Protein AF-0000000077172688 (afdb_homodimer)

pLDDT: mean 79.26, std 18.6, range [21.39, 95.25]

Organism: Gloeobacter violaceus (strain ATCC 29082 / PCC 7421) (NCBI:txid251221)

Structure (mmCIF, N/CA/C/O backbone):
data_AF-0000000077172688-model_v1
#
loop_
_entity.id
_entity.type
_entity.pdbx_description
1 polymer 'Gll4380 protein'
#
loop_
_atom_site.group_PDB
_atom_site.id
_atom_site.type_symbol
_atom_site.label_atom_id
_atom_site.label_alt_id
_atom_site.label_comp_id
_atom_site.label_asym_id
_atom_site.label_entity_id
_atom_site.label_seq_id
_atom_site.pdbx_PDB_ins_code
_atom_site.Cartn_x
_atom_site.Cartn_y
_atom_site.Cartn_z
_atom_site.occupancy
_atom_site.B_iso_or_equiv
_atom_site.auth_seq_id
_atom_site.auth_comp_id
_atom_site.auth_asym_id
_atom_site.auth_atom_id
_atom_site.pdbx_PDB_model_num
ATOM 1 N N . MET A 1 1 ? -6.277 -15.047 8.594 1 21.39 1 MET A N 1
ATOM 2 C CA . MET A 1 1 ? -5.199 -14.414 9.344 1 21.39 1 MET A CA 1
ATOM 3 C C . MET A 1 1 ? -4.465 -13.383 8.492 1 21.39 1 MET A C 1
ATOM 5 O O . MET A 1 1 ? -3.959 -13.711 7.418 1 21.39 1 MET A O 1
ATOM 9 N N . LEU A 1 2 ? -4.855 -12.211 8.445 1 32.56 2 LEU A N 1
ATOM 10 C CA . LEU A 1 2 ? -4.211 -11.102 7.75 1 32.56 2 LEU A CA 1
ATOM 11 C C . LEU A 1 2 ? -2.721 -11.047 8.078 1 32.56 2 LEU A C 1
ATOM 13 O O . LEU A 1 2 ? -2.33 -11.172 9.234 1 32.56 2 LEU A O 1
ATOM 17 N N . VAL A 1 3 ? -1.923 -11.781 7.453 1 36.19 3 VAL A N 1
ATOM 18 C CA . VAL A 1 3 ? -0.492 -11.711 7.727 1 36.19 3 VAL A CA 1
ATOM 19 C C . VAL A 1 3 ? -0.111 -10.273 8.094 1 36.19 3 VAL A C 1
ATOM 21 O O . VAL A 1 3 ? -0.265 -9.359 7.285 1 36.19 3 VAL A O 1
ATOM 24 N N . PRO A 1 4 ? -0.126 -10.102 9.336 1 40.69 4 PRO A N 1
ATOM 25 C CA . PRO A 1 4 ? 0.241 -8.781 9.852 1 40.69 4 PRO A CA 1
ATOM 26 C C . PRO A 1 4 ? 1.517 -8.234 9.211 1 40.69 4 PRO A C 1
ATOM 28 O O . PRO A 1 4 ? 2.443 -8.992 8.93 1 40.69 4 PRO A O 1
ATOM 31 N N . PHE A 1 5 ? 1.334 -7.242 8.406 1 47.25 5 PHE A N 1
ATOM 32 C CA . PHE A 1 5 ? 2.531 -6.504 8.016 1 47.25 5 PHE A CA 1
ATOM 33 C C . PHE A 1 5 ? 3.541 -6.477 9.156 1 47.25 5 PHE A C 1
ATOM 35 O O . PHE A 1 5 ? 3.195 -6.141 10.289 1 47.25 5 PHE A O 1
ATOM 42 N N . ASP A 1 6 ? 4.449 -7.414 9.336 1 49.16 6 ASP A N 1
ATOM 43 C CA . ASP A 1 6 ? 5.547 -7.367 10.297 1 49.16 6 ASP A CA 1
ATOM 44 C C . ASP A 1 6 ? 6.66 -6.438 9.812 1 49.16 6 ASP A C 1
ATOM 46 O O . ASP A 1 6 ? 7.352 -6.746 8.844 1 49.16 6 ASP A O 1
ATOM 50 N N . PRO A 1 7 ? 6.605 -5.316 10.344 1 49.41 7 PRO A N 1
ATOM 51 C CA . PRO A 1 7 ? 7.684 -4.398 9.977 1 49.41 7 PRO A CA 1
ATOM 52 C C . PRO A 1 7 ? 9.055 -5.07 9.969 1 49.41 7 PRO A C 1
ATOM 54 O O . PRO A 1 7 ? 9.961 -4.617 9.273 1 49.41 7 PRO A O 1
ATOM 57 N N . SER A 1 8 ? 9.164 -6.008 10.914 1 48.59 8 SER A N 1
ATOM 58 C CA . SER A 1 8 ? 10.445 -6.695 10.992 1 48.59 8 SER A CA 1
ATOM 59 C C . SER A 1 8 ? 10.797 -7.363 9.664 1 48.59 8 SER A C 1
ATOM 61 O O . SER A 1 8 ? 11.969 -7.562 9.352 1 48.59 8 SER A O 1
ATOM 63 N N . GLN A 1 9 ? 9.812 -7.84 9.156 1 53.59 9 GLN A N 1
ATOM 64 C CA . GLN A 1 9 ? 10.086 -8.469 7.863 1 53.59 9 GLN A CA 1
ATOM 65 C C . GLN A 1 9 ? 10.664 -7.457 6.875 1 53.59 9 GLN A C 1
ATOM 67 O O . GLN A 1 9 ? 11.438 -7.82 5.988 1 53.59 9 GLN A O 1
ATOM 72 N N . PHE A 1 10 ? 10.078 -6.305 7.043 1 50.84 10 PHE A N 1
ATOM 73 C CA . PHE A 1 10 ? 10.672 -5.258 6.219 1 50.84 10 PHE A CA 1
ATOM 74 C C . PHE A 1 10 ? 12.156 -5.113 6.516 1 50.84 10 PHE A C 1
ATOM 76 O O . PHE A 1 10 ? 12.953 -4.836 5.613 1 50.84 10 PHE A O 1
ATOM 83 N N . GLU A 1 11 ? 12.414 -5.16 7.781 1 48.28 11 GLU A N 1
ATOM 84 C CA . GLU A 1 11 ? 13.828 -5.074 8.125 1 48.28 11 GLU A CA 1
ATOM 85 C C . GLU A 1 11 ? 14.609 -6.25 7.543 1 48.28 11 GLU A C 1
ATOM 87 O O . GLU A 1 11 ? 15.75 -6.082 7.094 1 48.28 11 GLU A O 1
ATOM 92 N N . SER A 1 12 ? 14.078 -7.34 7.797 1 44.53 12 SER A N 1
ATOM 93 C CA . SER A 1 12 ? 14.836 -8.516 7.375 1 44.53 12 SER A CA 1
ATOM 94 C C . SER A 1 12 ? 14.883 -8.625 5.855 1 44.53 12 SER A C 1
ATOM 96 O O . SER A 1 12 ? 15.922 -8.984 5.285 1 44.53 12 SER A O 1
ATOM 98 N N . GLU A 1 13 ? 13.758 -8.609 5.297 1 46.06 13 GLU A N 1
ATOM 99 C CA . GLU A 1 13 ? 13.672 -8.859 3.861 1 46.06 13 GLU A CA 1
ATOM 100 C C . GLU A 1 13 ? 14.438 -7.812 3.066 1 46.06 13 GLU A C 1
ATOM 102 O O . GLU A 1 13 ? 14.945 -8.102 1.979 1 46.06 13 GLU A O 1
A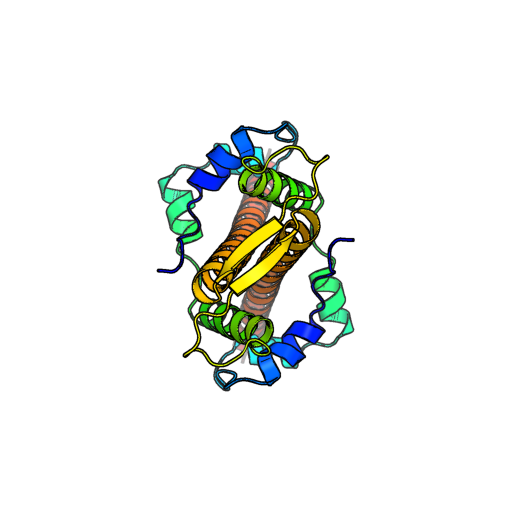TOM 107 N N . SER A 1 14 ? 14.273 -6.598 3.49 1 45.41 14 SER A N 1
ATOM 108 C CA . SER A 1 14 ? 15.156 -5.598 2.902 1 45.41 14 SER A CA 1
ATOM 109 C C . SER A 1 14 ? 16.625 -5.906 3.197 1 45.41 14 SER A C 1
ATOM 111 O O . SER A 1 14 ? 17.516 -5.266 2.646 1 45.41 14 SER A O 1
ATOM 113 N N . ALA A 1 15 ? 16.781 -6.648 4.195 1 38.69 15 ALA A N 1
ATOM 114 C CA . ALA A 1 15 ? 18.172 -6.805 4.641 1 38.69 15 ALA A CA 1
ATOM 115 C C . ALA A 1 15 ? 18.984 -7.602 3.625 1 38.69 15 ALA A C 1
ATOM 117 O O . ALA A 1 15 ? 20.219 -7.66 3.713 1 38.69 15 ALA A O 1
ATOM 118 N N . THR A 1 16 ? 18.297 -8.586 3.232 1 42.84 16 THR A N 1
ATOM 119 C CA . THR A 1 16 ? 19.234 -9.422 2.494 1 42.84 16 THR A CA 1
ATOM 120 C C . THR A 1 16 ? 19.781 -8.672 1.281 1 42.84 16 THR A C 1
ATOM 122 O O . THR A 1 16 ? 20.734 -9.133 0.64 1 42.84 16 THR A O 1
ATOM 125 N N . GLY A 1 17 ? 18.953 -8.023 0.417 1 43.91 17 GLY A N 1
ATOM 126 C CA . GLY A 1 17 ? 19.531 -7.469 -0.794 1 43.91 17 GLY A CA 1
ATOM 127 C C . GLY A 1 17 ? 20.172 -6.105 -0.58 1 43.91 17 GLY A C 1
ATOM 128 O O . GLY A 1 17 ? 20.078 -5.539 0.512 1 43.91 17 GLY A O 1
ATOM 129 N N . GLU A 1 18 ? 20.906 -5.469 -1.66 1 45.88 18 GLU A N 1
ATOM 130 C CA . GLU A 1 18 ? 21.547 -4.164 -1.769 1 45.88 18 GLU A CA 1
ATOM 131 C C . GLU A 1 18 ? 20.656 -3.057 -1.231 1 45.88 18 GLU A C 1
ATOM 133 O O . GLU A 1 18 ? 19.656 -2.689 -1.869 1 45.88 18 GLU A O 1
ATOM 138 N N . ARG A 1 19 ? 20.125 -3.113 -0.051 1 48.69 19 ARG A N 1
ATOM 139 C CA . ARG A 1 19 ? 19.422 -1.959 0.499 1 48.69 19 ARG A CA 1
ATOM 140 C C . ARG A 1 19 ? 19.969 -0.659 -0.079 1 48.69 19 ARG A C 1
ATOM 142 O O . ARG A 1 19 ? 21.188 -0.478 -0.168 1 48.69 19 ARG A O 1
ATOM 149 N N . PRO A 1 20 ? 19.172 -0.119 -0.979 1 53.66 20 PRO A N 1
ATOM 150 C CA . PRO A 1 20 ? 19.875 1.109 -1.359 1 53.66 20 PRO A CA 1
ATOM 151 C C . PRO A 1 20 ? 20.375 1.903 -0.154 1 53.66 20 PRO A C 1
ATOM 153 O O . PRO A 1 20 ? 19.562 2.484 0.581 1 53.66 20 PRO A O 1
ATOM 156 N N . GLN A 1 21 ? 21.453 1.433 0.505 1 58.34 21 GLN A N 1
ATOM 157 C CA . GLN A 1 21 ? 22.109 2.098 1.627 1 58.34 21 GLN A CA 1
ATOM 158 C C . GLN A 1 21 ? 21.844 3.6 1.606 1 58.34 21 GLN A C 1
ATOM 160 O O . GLN A 1 21 ? 21.781 4.238 2.658 1 58.34 21 GLN A O 1
ATOM 165 N N . ASP A 1 22 ? 21.344 4.055 0.526 1 80.12 22 ASP A N 1
ATOM 166 C CA . ASP A 1 22 ? 21.25 5.508 0.471 1 80.12 22 ASP A CA 1
ATOM 167 C C . ASP A 1 22 ? 19.797 5.969 0.491 1 80.12 22 ASP A C 1
ATOM 169 O O . ASP A 1 22 ? 19.5 7.133 0.204 1 80.12 22 ASP A O 1
ATOM 173 N N . ASN A 1 23 ? 18.859 5.082 0.982 1 86.31 23 ASN A N 1
ATOM 174 C CA . ASN A 1 23 ? 17.438 5.461 0.995 1 86.31 23 ASN A CA 1
ATOM 175 C C . ASN A 1 23 ? 17.047 6.125 2.312 1 86.31 23 ASN A C 1
ATOM 177 O O . ASN A 1 23 ? 17.125 5.5 3.373 1 86.31 23 ASN A O 1
ATOM 181 N N . LYS A 1 24 ? 16.688 7.348 2.289 1 91.25 24 LYS A N 1
ATOM 182 C CA . LYS A 1 24 ? 16.391 8.117 3.494 1 91.25 24 LYS A CA 1
ATOM 183 C C . LYS A 1 24 ? 15.258 7.484 4.289 1 91.25 24 LYS A C 1
ATOM 185 O O . LYS A 1 24 ? 15.258 7.527 5.523 1 91.25 24 LYS A O 1
ATOM 190 N N . LEU A 1 25 ? 14.305 6.832 3.58 1 92.25 25 LEU A N 1
ATOM 191 C CA . LEU A 1 25 ? 13.188 6.184 4.258 1 92.25 25 LEU A CA 1
ATOM 192 C C . LEU A 1 25 ? 13.664 4.98 5.066 1 92.25 25 LEU A C 1
ATOM 194 O O . LEU A 1 25 ? 13.188 4.746 6.176 1 92.25 25 LEU A O 1
ATOM 198 N N . VAL A 1 26 ? 14.555 4.27 4.508 1 89.06 26 VAL A N 1
ATOM 199 C CA . VAL A 1 26 ? 15.125 3.123 5.207 1 89.06 26 VAL A CA 1
ATOM 200 C C . VAL A 1 26 ? 15.844 3.594 6.465 1 89.06 26 VAL A C 1
ATOM 202 O O . VAL A 1 26 ? 15.703 2.988 7.531 1 89.06 26 VAL A O 1
ATOM 205 N N . HIS A 1 27 ? 16.688 4.676 6.281 1 88.56 27 HIS A N 1
ATOM 206 C CA . HIS A 1 27 ? 17.391 5.242 7.426 1 88.56 27 HIS A CA 1
ATOM 207 C C . HIS A 1 27 ? 16.422 5.68 8.516 1 88.56 27 HIS A C 1
ATOM 209 O O . HIS A 1 27 ? 16.641 5.41 9.695 1 88.56 27 HIS A O 1
ATOM 215 N N . TYR A 1 28 ? 15.43 6.359 8.133 1 91.06 28 TYR A N 1
ATOM 216 C CA . TYR A 1 28 ? 14.422 6.824 9.078 1 91.06 28 TYR A CA 1
ATOM 217 C C . TYR A 1 28 ? 13.805 5.652 9.836 1 91.06 28 TYR A C 1
ATOM 219 O O . TYR A 1 28 ? 13.633 5.711 11.055 1 91.06 28 TYR A O 1
ATOM 227 N N . LEU A 1 29 ? 13.453 4.547 9.156 1 90.5 29 LEU A N 1
ATOM 228 C CA . LEU A 1 29 ? 12.852 3.361 9.75 1 90.5 29 LEU A CA 1
ATOM 229 C C . LEU A 1 29 ? 13.781 2.742 10.789 1 90.5 29 LEU A C 1
ATOM 231 O O . LEU A 1 29 ? 13.328 2.301 11.852 1 90.5 29 LEU A O 1
ATOM 235 N N . ARG A 1 30 ? 15.008 2.775 10.5 1 87.06 30 ARG A N 1
ATOM 236 C CA . ARG A 1 30 ? 16 2.162 11.383 1 87.06 30 ARG A CA 1
ATOM 237 C C . ARG A 1 30 ? 16.141 2.957 12.672 1 87.06 30 ARG A C 1
ATOM 239 O O . ARG A 1 30 ? 16.547 2.408 13.703 1 87.06 30 ARG A O 1
ATOM 246 N N . MET A 1 31 ? 15.852 4.258 12.57 1 88.62 31 MET A N 1
ATOM 247 C CA . MET A 1 31 ? 16 5.133 13.727 1 88.62 31 MET A CA 1
ATOM 248 C C . MET A 1 31 ? 14.781 5.047 14.641 1 88.62 31 MET A C 1
ATOM 250 O O . MET A 1 31 ? 14.812 5.52 15.773 1 88.62 31 MET A O 1
ATOM 254 N N . GLN A 1 32 ? 13.812 4.406 14.172 1 88.31 32 GLN A N 1
ATOM 255 C CA . GLN A 1 32 ? 12.586 4.312 14.953 1 88.31 32 GLN A CA 1
ATOM 256 C C . GLN A 1 32 ? 12.602 3.084 15.859 1 88.31 32 GLN A C 1
ATOM 258 O O . GLN A 1 32 ? 13.172 2.051 15.5 1 88.31 32 GLN A O 1
ATOM 263 N N . SER A 1 33 ? 12 3.182 16.969 1 87.44 33 SER A N 1
ATOM 264 C CA . SER A 1 33 ? 11.891 2.047 17.875 1 87.44 33 SER A CA 1
ATOM 265 C C . SER A 1 33 ? 10.891 1.016 17.359 1 87.44 33 SER A C 1
ATOM 267 O O . SER A 1 33 ? 9.93 1.365 16.672 1 87.44 33 SER A O 1
ATOM 269 N N . PRO A 1 34 ? 11.094 -0.274 17.703 1 84.5 34 PRO A N 1
ATOM 270 C CA . PRO A 1 34 ? 10.148 -1.32 17.297 1 84.5 34 PRO A CA 1
ATOM 271 C C . PRO A 1 34 ? 8.727 -1.052 17.797 1 84.5 34 PRO A C 1
ATOM 273 O O . PRO A 1 34 ? 7.758 -1.403 17.125 1 84.5 34 PRO A O 1
ATOM 276 N N . GLU A 1 35 ? 8.641 -0.465 18.891 1 86.38 35 GLU A N 1
ATOM 277 C CA . GLU A 1 35 ? 7.336 -0.144 19.469 1 86.38 35 GLU A CA 1
ATOM 278 C C . GLU A 1 35 ? 6.586 0.858 18.594 1 86.38 35 GLU A C 1
ATOM 280 O O . GLU A 1 35 ? 5.398 0.687 18.312 1 86.38 35 GLU A O 1
ATOM 285 N N . LEU A 1 36 ? 7.25 1.899 18.188 1 86.69 36 LEU A N 1
ATOM 286 C CA . LEU A 1 36 ? 6.645 2.918 17.344 1 86.69 36 LEU A CA 1
ATOM 287 C C . LEU A 1 36 ? 6.258 2.334 15.984 1 86.69 36 LEU A C 1
ATOM 289 O O . LEU A 1 36 ? 5.184 2.637 15.453 1 86.69 36 LEU A O 1
ATOM 293 N N . LEU A 1 37 ? 7.113 1.519 15.438 1 86.31 37 LEU A N 1
ATOM 294 C CA . LEU A 1 37 ? 6.824 0.876 14.156 1 86.31 37 LEU A CA 1
ATOM 295 C C . LEU A 1 37 ? 5.586 -0.005 14.266 1 86.31 37 LEU A C 1
ATOM 297 O O . LEU A 1 37 ? 4.773 -0.053 13.336 1 86.31 37 LEU A O 1
ATOM 301 N N . SER A 1 38 ? 5.453 -0.704 15.391 1 85.31 38 SER A N 1
ATOM 302 C CA . SER A 1 38 ? 4.273 -1.525 15.641 1 85.31 38 SER A CA 1
ATOM 303 C C . SER A 1 38 ? 3.014 -0.672 15.719 1 85.31 38 SER A C 1
ATOM 305 O O . SER A 1 38 ? 1.963 -1.06 15.203 1 85.31 38 SER A O 1
ATOM 307 N N . GLN A 1 39 ? 3.16 0.448 16.375 1 87.06 39 GLN A N 1
ATOM 308 C CA . GLN A 1 39 ? 2.033 1.371 16.469 1 87.06 39 GLN A CA 1
ATOM 309 C C . GLN A 1 39 ? 1.613 1.872 15.094 1 87.06 39 GLN A C 1
ATOM 311 O O . GLN A 1 39 ? 0.42 1.957 14.797 1 87.06 39 GLN A O 1
ATOM 316 N N . ILE A 1 40 ? 2.604 2.164 14.344 1 88.75 40 ILE A N 1
ATOM 317 C CA . ILE A 1 40 ? 2.342 2.65 12.992 1 88.75 40 ILE A CA 1
ATOM 318 C C . ILE A 1 40 ? 1.662 1.556 12.172 1 88.75 40 ILE A C 1
ATOM 320 O O . ILE A 1 40 ? 0.68 1.814 11.477 1 88.75 40 ILE A O 1
ATOM 324 N N . ALA A 1 41 ? 2.133 0.334 12.312 1 85.19 41 ALA A N 1
ATOM 325 C CA . ALA A 1 41 ? 1.6 -0.804 11.57 1 85.19 41 ALA A CA 1
ATOM 326 C C . ALA A 1 41 ? 0.153 -1.088 11.961 1 85.19 41 ALA A C 1
ATOM 328 O O . ALA A 1 41 ? -0.628 -1.598 11.156 1 85.19 41 ALA A O 1
ATOM 329 N N . GLN A 1 42 ? -0.236 -0.698 13.141 1 86.31 42 GLN A N 1
ATOM 330 C CA . GLN A 1 42 ? -1.563 -0.994 13.672 1 86.31 42 GLN A CA 1
ATOM 331 C C . GLN A 1 42 ? -2.521 0.17 13.438 1 86.31 42 GLN A C 1
ATOM 333 O O . GLN A 1 42 ? -3.713 0.072 13.734 1 86.31 42 GLN A O 1
ATOM 338 N N . SER A 1 43 ? -2.02 1.173 12.844 1 87.19 43 SER A N 1
ATOM 339 C CA . SER A 1 43 ? -2.834 2.375 12.703 1 87.19 43 SER A CA 1
ATOM 340 C C . SER A 1 43 ? -3.699 2.312 11.445 1 87.19 43 SER A C 1
ATOM 342 O O . SER A 1 43 ? -4.188 3.338 10.969 1 87.19 43 SER A O 1
ATOM 344 N N . VAL A 1 44 ? -3.992 1.175 10.984 1 90.06 44 VAL A N 1
ATOM 345 C CA . VAL A 1 44 ? -4.848 1.044 9.812 1 90.06 44 VAL A CA 1
ATOM 346 C C . VAL A 1 44 ? -6.312 1.214 10.219 1 90.06 44 VAL A C 1
ATOM 348 O O . VAL A 1 44 ? -6.746 0.666 11.227 1 90.06 44 VAL A O 1
ATOM 351 N N . THR A 1 45 ? -7.035 2.01 9.484 1 91.31 45 THR A N 1
ATOM 352 C CA . THR A 1 45 ? -8.43 2.289 9.828 1 91.31 45 THR A CA 1
ATOM 353 C C . THR A 1 45 ? -9.352 1.216 9.25 1 91.31 45 THR A C 1
ATOM 355 O O . THR A 1 45 ? -8.992 0.53 8.289 1 91.31 45 THR A O 1
ATOM 358 N N . PRO A 1 46 ? -10.5 1.073 9.797 1 89.81 46 PRO A N 1
ATOM 359 C CA . PRO A 1 46 ? -11.469 0.113 9.266 1 89.81 46 PRO A CA 1
ATOM 360 C C . PRO A 1 46 ? -11.852 0.41 7.816 1 89.81 46 PRO A C 1
ATOM 362 O O . PRO A 1 46 ? -12.109 -0.514 7.039 1 89.81 46 PRO A O 1
ATOM 365 N N . GLU A 1 47 ? -11.93 1.653 7.5 1 90.31 47 GLU A N 1
ATOM 366 C CA . GLU A 1 47 ? -12.258 2.049 6.133 1 90.31 47 GLU A CA 1
ATOM 367 C C . GLU A 1 47 ? -11.25 1.482 5.141 1 90.31 47 GLU A C 1
ATOM 369 O O . GLU A 1 47 ? -11.633 0.947 4.098 1 90.31 47 GLU A O 1
ATOM 374 N N . VAL A 1 48 ? -10.07 1.525 5.516 1 92.75 48 VAL A N 1
ATOM 375 C CA . VAL A 1 48 ? -9.008 1.042 4.641 1 92.75 48 VAL A CA 1
ATOM 376 C C . VAL A 1 48 ? -9.047 -0.483 4.574 1 92.75 48 VAL A C 1
ATOM 378 O O . VAL A 1 48 ? -8.852 -1.069 3.506 1 92.75 48 VAL A O 1
ATOM 381 N N . HIS A 1 49 ? -9.266 -1.104 5.676 1 91.44 49 HIS A N 1
ATOM 382 C CA . HIS A 1 49 ? -9.406 -2.555 5.684 1 91.44 49 HIS A CA 1
ATOM 383 C C . HIS A 1 49 ? -10.492 -3.006 4.715 1 91.44 49 HIS A C 1
ATOM 385 O O . HIS A 1 49 ? -10.305 -3.975 3.975 1 91.44 49 HIS A O 1
ATOM 391 N N . GLN A 1 50 ? -11.547 -2.332 4.727 1 90.38 50 GLN A N 1
ATOM 392 C CA . GLN A 1 50 ? -12.656 -2.654 3.836 1 90.38 50 GLN A CA 1
ATOM 393 C C . GLN A 1 50 ? -12.273 -2.439 2.375 1 90.38 50 GLN A C 1
ATOM 395 O O . GLN A 1 50 ? -12.664 -3.217 1.504 1 90.38 50 GLN A O 1
ATOM 400 N N . MET A 1 51 ? -11.555 -1.413 2.176 1 92.69 51 MET A N 1
ATOM 401 C CA . MET A 1 51 ? -11.117 -1.116 0.815 1 92.69 51 MET A CA 1
ATOM 402 C C . MET A 1 51 ? -10.18 -2.201 0.299 1 92.69 51 MET A C 1
ATOM 404 O O . MET A 1 51 ? -10.273 -2.609 -0.859 1 92.69 51 MET A O 1
ATOM 408 N N . ILE A 1 52 ? -9.328 -2.682 1.149 1 92.81 52 ILE A N 1
ATOM 409 C CA . ILE A 1 52 ? -8.383 -3.734 0.785 1 92.81 52 ILE A CA 1
ATOM 410 C C . ILE A 1 52 ? -9.141 -5.027 0.494 1 92.81 52 ILE A C 1
ATOM 412 O O . ILE A 1 52 ? -8.922 -5.664 -0.54 1 92.81 52 ILE A O 1
ATOM 416 N N . ALA A 1 53 ? -10.047 -5.32 1.384 1 89.56 53 ALA A N 1
ATOM 417 C CA . ALA A 1 53 ? -10.852 -6.527 1.205 1 89.56 53 ALA A CA 1
ATOM 418 C C . ALA A 1 53 ? -11.633 -6.473 -0.102 1 89.56 53 ALA A C 1
ATOM 420 O O . ALA A 1 53 ? -11.695 -7.461 -0.835 1 89.56 53 ALA A O 1
ATOM 421 N N . GLY A 1 54 ? -12.242 -5.375 -0.323 1 86.88 54 GLY A N 1
ATOM 422 C CA . GLY A 1 54 ? -12.992 -5.203 -1.557 1 86.88 54 GLY A CA 1
ATOM 423 C C . GLY A 1 54 ? -12.125 -5.293 -2.799 1 86.88 54 GLY A C 1
ATOM 424 O O . GLY A 1 54 ? -12.539 -5.859 -3.812 1 86.88 54 GLY A O 1
ATOM 425 N N . ASN A 1 55 ? -11.031 -4.703 -2.805 1 89.44 55 ASN A N 1
ATOM 426 C CA . ASN A 1 55 ? -10.086 -4.785 -3.912 1 89.44 55 ASN A CA 1
ATOM 427 C C . ASN A 1 55 ? -9.695 -6.23 -4.215 1 89.44 55 ASN A C 1
ATOM 429 O O . ASN A 1 55 ? -9.711 -6.648 -5.375 1 89.44 55 ASN A O 1
ATOM 433 N N . ILE A 1 56 ? -9.352 -6.957 -3.146 1 91.44 56 ILE A N 1
ATOM 434 C CA . ILE A 1 56 ? -8.945 -8.352 -3.297 1 91.44 56 ILE A CA 1
ATOM 435 C C . ILE A 1 56 ? -10.094 -9.172 -3.877 1 91.44 56 ILE A C 1
ATOM 437 O O . ILE A 1 56 ? -9.883 -10.016 -4.75 1 91.44 56 ILE A O 1
ATOM 441 N N . GLN A 1 57 ? -11.234 -8.922 -3.367 1 88 57 GLN A N 1
ATOM 442 C CA . GLN A 1 57 ? -12.406 -9.602 -3.904 1 88 57 GLN A CA 1
ATOM 443 C C . GLN A 1 57 ? -12.547 -9.352 -5.402 1 88 57 GLN A C 1
ATOM 445 O O . GLN A 1 57 ? -12.891 -10.266 -6.16 1 88 57 GLN A O 1
ATOM 450 N N . GLY A 1 58 ? -12.336 -8.133 -5.781 1 84.44 58 GLY A N 1
ATOM 451 C CA . GLY A 1 58 ? -12.391 -7.809 -7.199 1 84.44 58 GLY A CA 1
ATOM 452 C C . GLY A 1 58 ? -11.32 -8.508 -8.016 1 84.44 58 GLY A C 1
ATOM 453 O O . GLY A 1 58 ? -11.586 -8.969 -9.125 1 84.44 58 GLY A O 1
ATOM 454 N N . LEU A 1 59 ? -10.133 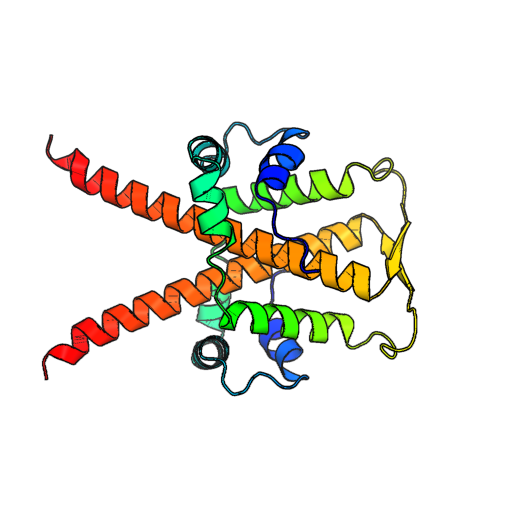-8.641 -7.504 1 86.56 59 LEU A N 1
ATOM 455 C CA . LEU A 1 59 ? -9.008 -9.266 -8.188 1 86.56 59 LEU A CA 1
ATOM 456 C C . LEU A 1 59 ? -9.195 -10.773 -8.289 1 86.56 59 LEU A C 1
ATOM 458 O O . LEU A 1 59 ? -8.805 -11.391 -9.289 1 86.56 59 LEU A O 1
ATOM 462 N N . MET A 1 60 ? -9.781 -11.32 -7.234 1 85.12 60 MET A N 1
ATOM 463 C CA . MET A 1 60 ? -9.93 -12.766 -7.164 1 85.12 60 MET A CA 1
ATOM 464 C C . MET A 1 60 ? -11.297 -13.195 -7.699 1 85.12 60 MET A C 1
ATOM 466 O O . MET A 1 60 ? -11.57 -14.391 -7.816 1 85.12 60 MET A O 1
ATOM 470 N N . GLY A 1 61 ? -12.125 -12.258 -7.918 1 77.12 61 GLY A N 1
ATOM 471 C CA . GLY A 1 61 ? -13.516 -12.516 -8.266 1 77.12 61 GLY A CA 1
ATOM 472 C C . GLY A 1 61 ? -13.68 -13.375 -9.5 1 77.12 61 GLY A C 1
ATOM 473 O O . GLY A 1 61 ? -14.703 -14.039 -9.68 1 77.12 61 GLY A O 1
ATOM 474 N N . SER A 1 62 ? -12.758 -13.281 -10.391 1 76.81 62 SER A N 1
ATOM 475 C CA . SER A 1 62 ? -12.883 -14.094 -11.602 1 76.81 62 SER A CA 1
ATOM 476 C C . SER A 1 62 ? -12.555 -15.555 -11.328 1 76.81 62 SER A C 1
ATOM 478 O O . SER A 1 62 ? -12.773 -16.422 -12.18 1 76.81 62 SER A O 1
ATOM 480 N N . LEU A 1 63 ? -11.984 -15.789 -10.172 1 78.31 63 LEU A N 1
ATOM 481 C CA . LEU A 1 63 ? -11.656 -17.156 -9.812 1 78.31 63 LEU A CA 1
ATOM 482 C C . LEU A 1 63 ? -12.906 -17.938 -9.414 1 78.31 63 LEU A C 1
ATOM 484 O O . LEU A 1 63 ? -13.836 -17.359 -8.836 1 78.31 63 LEU A O 1
ATOM 488 N N . PRO A 1 64 ? -12.961 -19.203 -9.961 1 72.75 64 PRO A N 1
ATOM 489 C CA . PRO A 1 64 ? -14.156 -19.984 -9.656 1 72.75 64 PRO A CA 1
ATOM 490 C C . PRO A 1 64 ? -14.523 -19.953 -8.172 1 72.75 64 PRO A C 1
ATOM 492 O O . PRO A 1 64 ? -13.727 -19.5 -7.352 1 72.75 64 PRO A O 1
ATOM 495 N N . SER A 1 65 ? -15.602 -20.609 -7.84 1 68.25 65 SER A N 1
ATOM 496 C CA . SER A 1 65 ? -16.281 -20.5 -6.551 1 68.25 65 SER A CA 1
ATOM 497 C C . SER A 1 65 ? -15.312 -20.781 -5.398 1 68.25 65 SER A C 1
ATOM 499 O O . SER A 1 65 ? -14.297 -21.453 -5.582 1 68.25 65 SER A O 1
ATOM 501 N N . ASN A 1 66 ? -15.555 -20.062 -4.328 1 66.25 66 ASN A N 1
ATOM 502 C CA . ASN A 1 66 ? -14.828 -20.203 -3.072 1 66.25 66 ASN A CA 1
ATOM 503 C C . ASN A 1 66 ? -14.859 -21.641 -2.561 1 66.25 66 ASN A C 1
ATOM 505 O O . ASN A 1 66 ? -14.133 -21.984 -1.63 1 66.25 66 ASN A O 1
ATOM 509 N N . GLN A 1 67 ? -15.672 -22.328 -3.178 1 69.81 67 GLN A N 1
ATOM 510 C CA . GLN A 1 67 ? -15.82 -23.688 -2.703 1 69.81 67 GLN A CA 1
ATOM 511 C C . GLN A 1 67 ? -14.758 -24.609 -3.314 1 69.81 67 GLN A C 1
ATOM 513 O O . GLN A 1 67 ? -14.508 -25.703 -2.811 1 69.81 67 GLN A O 1
ATOM 518 N N . PHE A 1 68 ? -14.227 -24.062 -4.254 1 72.25 68 PHE A N 1
ATOM 519 C CA . PHE A 1 68 ? -13.227 -24.875 -4.938 1 72.25 68 PHE A CA 1
ATOM 520 C C . PHE A 1 68 ? -11.82 -24.438 -4.551 1 72.25 68 PHE A C 1
ATOM 522 O O . PHE A 1 68 ? -11.578 -23.25 -4.336 1 72.25 68 PHE A O 1
ATOM 529 N N . ASN A 1 69 ? -11.062 -25.453 -4.211 1 79.12 69 ASN A N 1
ATOM 530 C CA . ASN A 1 69 ? -9.641 -25.172 -4.055 1 79.12 69 ASN A CA 1
ATOM 531 C C . ASN A 1 69 ? -8.984 -24.828 -5.391 1 79.12 69 ASN A C 1
ATOM 533 O O . ASN A 1 69 ? -8.391 -25.688 -6.043 1 79.12 69 ASN A O 1
ATOM 537 N N . VAL A 1 70 ? -9.203 -23.672 -5.781 1 83.19 70 VAL A N 1
ATOM 538 C CA . VAL A 1 70 ? -8.672 -23.188 -7.055 1 83.19 70 VAL A CA 1
ATOM 539 C C . VAL A 1 70 ? -7.18 -22.906 -6.918 1 83.19 70 VAL A C 1
ATOM 541 O O . VAL A 1 70 ? -6.758 -22.234 -5.973 1 83.19 70 VAL A O 1
ATOM 544 N N . GLN A 1 71 ? -6.496 -23.594 -7.77 1 87.62 71 GLN A N 1
ATOM 545 C CA . GLN A 1 71 ? -5.059 -23.344 -7.801 1 87.62 71 GLN A CA 1
ATOM 546 C C . GLN A 1 71 ? -4.699 -22.312 -8.867 1 87.62 71 GLN A C 1
ATOM 548 O O . GLN A 1 71 ? -5.152 -22.406 -10.008 1 87.62 71 GLN A O 1
ATOM 553 N N . VAL A 1 72 ? -3.965 -21.406 -8.438 1 86.94 72 VAL A N 1
ATOM 554 C CA . VAL A 1 72 ? -3.477 -20.375 -9.344 1 86.94 72 VAL A CA 1
ATOM 555 C C . VAL A 1 72 ? -1.999 -20.609 -9.648 1 86.94 72 VAL A C 1
ATOM 557 O O . VAL A 1 72 ? -1.192 -20.797 -8.734 1 86.94 72 VAL A O 1
ATOM 560 N N . SER A 1 73 ? -1.719 -20.672 -10.898 1 89.81 73 SER A N 1
ATOM 561 C CA . SER A 1 73 ? -0.336 -20.828 -11.336 1 89.81 73 SER A CA 1
ATOM 562 C C . SER A 1 73 ? 0.175 -19.562 -12.023 1 89.81 73 SER A C 1
ATOM 564 O O . SER A 1 73 ? -0.497 -19.016 -12.898 1 89.81 73 SER A O 1
ATOM 566 N N . THR A 1 74 ? 1.231 -19.094 -11.508 1 88.81 74 THR A N 1
ATOM 567 C CA . THR A 1 74 ? 1.868 -17.906 -12.055 1 88.81 74 THR A CA 1
ATOM 568 C C . THR A 1 74 ? 3.387 -18.047 -12.047 1 88.81 74 THR A C 1
ATOM 570 O O . THR A 1 74 ? 3.92 -19.031 -11.523 1 88.81 74 THR A O 1
ATOM 573 N N . ASN A 1 75 ? 4.035 -17.125 -12.734 1 89.75 75 ASN A N 1
ATOM 574 C CA . ASN A 1 75 ? 5.496 -17.156 -12.688 1 89.75 75 ASN A CA 1
ATOM 575 C C . ASN A 1 75 ? 6.043 -16.016 -11.836 1 89.75 75 ASN A C 1
ATOM 577 O O . ASN A 1 75 ? 5.285 -15.156 -11.367 1 89.75 75 ASN A O 1
ATOM 581 N N . ARG A 1 76 ? 7.297 -16.047 -11.664 1 88.75 76 ARG A N 1
ATOM 582 C CA . ARG A 1 76 ? 7.98 -15.109 -10.781 1 88.75 76 ARG A CA 1
ATOM 583 C C . ARG A 1 76 ? 7.727 -13.664 -11.203 1 88.75 76 ARG A C 1
ATOM 585 O O . ARG A 1 76 ? 7.398 -12.812 -10.375 1 88.75 76 ARG A O 1
ATOM 592 N N . ASP A 1 77 ? 7.801 -13.375 -12.477 1 89.19 77 ASP A N 1
ATOM 593 C CA . ASP A 1 77 ? 7.645 -12.016 -12.984 1 89.19 77 ASP A CA 1
ATOM 594 C C . ASP A 1 77 ? 6.215 -11.516 -12.781 1 89.19 77 ASP A C 1
ATOM 596 O O . ASP A 1 77 ? 6 -10.375 -12.383 1 89.19 77 ASP A O 1
ATOM 600 N N . ASN A 1 78 ? 5.289 -12.422 -13.078 1 90.94 78 ASN A N 1
ATOM 601 C CA . ASN A 1 78 ? 3.883 -12.07 -12.906 1 90.94 78 ASN A CA 1
ATOM 602 C C . ASN A 1 78 ? 3.533 -11.844 -11.445 1 90.94 78 ASN A C 1
ATOM 604 O O . ASN A 1 78 ? 2.818 -10.891 -11.109 1 90.94 78 ASN A O 1
ATOM 608 N N . LEU A 1 79 ? 4.094 -12.688 -10.633 1 91.62 79 LEU A N 1
ATOM 609 C CA . LEU A 1 79 ? 3.828 -12.555 -9.203 1 91.62 79 LEU A CA 1
ATOM 610 C C . LEU A 1 79 ? 4.461 -11.281 -8.648 1 91.62 79 LEU A C 1
ATOM 612 O O . LEU A 1 79 ? 3.844 -10.578 -7.848 1 91.62 79 LEU A O 1
ATOM 616 N N . SER A 1 80 ? 5.691 -10.961 -9.141 1 90.81 80 SER A N 1
ATOM 617 C CA . SER A 1 80 ? 6.371 -9.742 -8.719 1 90.81 80 SER A CA 1
ATOM 618 C C . SER A 1 80 ? 5.578 -8.5 -9.109 1 90.81 80 SER A C 1
ATOM 620 O O . SER A 1 80 ? 5.441 -7.566 -8.312 1 90.81 80 SER A O 1
ATOM 622 N N . ALA A 1 81 ? 5.051 -8.555 -10.266 1 92.38 81 ALA A N 1
ATOM 623 C CA . ALA A 1 81 ? 4.27 -7.43 -10.758 1 92.38 81 ALA A CA 1
ATOM 624 C C . ALA A 1 81 ? 2.98 -7.262 -9.961 1 92.38 81 ALA A C 1
ATOM 626 O O . ALA A 1 81 ? 2.57 -6.137 -9.664 1 92.38 81 ALA A O 1
ATOM 627 N N . LEU A 1 82 ? 2.361 -8.391 -9.648 1 92.81 82 LEU A N 1
ATOM 628 C CA . LEU A 1 82 ? 1.122 -8.359 -8.883 1 92.81 82 LEU A CA 1
ATOM 629 C C . LEU A 1 82 ? 1.363 -7.793 -7.484 1 92.81 82 LEU A C 1
ATOM 631 O O . LEU A 1 82 ? 0.587 -6.965 -7.004 1 92.81 82 LEU A O 1
ATOM 635 N N . LEU A 1 83 ? 2.488 -8.172 -6.922 1 93.56 83 LEU A N 1
ATOM 636 C CA . LEU A 1 83 ? 2.822 -7.699 -5.582 1 93.56 83 LEU A CA 1
ATOM 637 C C . LEU A 1 83 ? 3.172 -6.215 -5.602 1 93.56 83 LEU A C 1
ATOM 639 O O . LEU A 1 83 ? 2.775 -5.469 -4.703 1 93.56 83 LEU A O 1
ATOM 643 N N . ALA A 1 84 ? 3.859 -5.824 -6.578 1 92.56 84 ALA A N 1
ATOM 644 C CA . ALA A 1 84 ? 4.172 -4.402 -6.715 1 92.56 84 ALA A CA 1
ATOM 645 C C . ALA A 1 84 ? 2.9 -3.568 -6.828 1 92.56 84 ALA A C 1
ATOM 647 O O . ALA A 1 84 ? 2.756 -2.549 -6.148 1 92.56 84 ALA A O 1
ATOM 648 N N . SER A 1 85 ? 2.008 -4.07 -7.641 1 93.44 85 SER A N 1
ATOM 649 C CA . SER A 1 85 ? 0.743 -3.371 -7.84 1 93.44 85 SER A CA 1
ATOM 650 C C . SER A 1 85 ? -0.062 -3.299 -6.547 1 93.44 85 SER A C 1
ATOM 652 O O . SER A 1 85 ? -0.68 -2.275 -6.25 1 93.44 85 SER A O 1
ATOM 654 N N . ALA A 1 86 ? -0.052 -4.359 -5.867 1 93.75 86 ALA A N 1
ATOM 655 C CA . ALA A 1 86 ? -0.77 -4.395 -4.594 1 93.75 86 ALA A CA 1
ATOM 656 C C . ALA A 1 86 ? -0.167 -3.412 -3.596 1 93.75 86 ALA A C 1
ATOM 658 O O . ALA A 1 86 ? -0.892 -2.66 -2.941 1 93.75 86 ALA A O 1
ATOM 659 N N . MET A 1 87 ? 1.166 -3.357 -3.492 1 93.56 87 MET A N 1
ATOM 660 C CA . MET A 1 87 ? 1.816 -2.422 -2.578 1 93.56 87 MET A CA 1
ATOM 661 C C . MET A 1 87 ? 1.553 -0.979 -2.998 1 93.56 87 MET A C 1
ATOM 663 O O . MET A 1 87 ? 1.326 -0.113 -2.15 1 93.56 87 MET A O 1
ATOM 667 N N . MET A 1 88 ? 1.479 -0.682 -4.254 1 93.94 88 MET A N 1
ATOM 668 C CA . MET A 1 88 ? 1.176 0.662 -4.738 1 93.94 88 MET A CA 1
ATOM 669 C C . MET A 1 88 ? -0.26 1.051 -4.406 1 93.94 88 MET A C 1
ATOM 671 O O . MET A 1 88 ? -0.544 2.219 -4.133 1 93.94 88 MET A O 1
ATOM 675 N N . THR A 1 89 ? -1.12 0.075 -4.422 1 93.31 89 THR A N 1
ATOM 676 C CA . THR A 1 89 ? -2.514 0.334 -4.078 1 93.31 89 THR A CA 1
ATOM 677 C C . THR A 1 89 ? -2.639 0.747 -2.613 1 93.31 89 THR A C 1
ATOM 679 O O . THR A 1 89 ? -3.348 1.703 -2.291 1 93.31 89 THR A O 1
ATOM 682 N N . GLY A 1 90 ? -1.934 -0.035 -1.775 1 94.12 90 GLY A N 1
ATOM 683 C CA . GLY A 1 90 ? -1.937 0.376 -0.38 1 94.12 90 GLY A CA 1
ATOM 684 C C . GLY A 1 90 ? -1.38 1.771 -0.167 1 94.12 90 GLY A C 1
ATOM 685 O O . GLY A 1 90 ? -1.947 2.562 0.587 1 94.12 90 GLY A O 1
ATOM 686 N N . TYR A 1 91 ? -0.289 2.043 -0.841 1 95.25 91 TYR A N 1
ATOM 687 C CA . TYR A 1 91 ? 0.334 3.359 -0.776 1 95.25 91 TYR A CA 1
ATOM 688 C C . TYR A 1 91 ? -0.644 4.449 -1.201 1 95.25 91 TYR A C 1
ATOM 690 O O . TYR A 1 91 ? -0.761 5.48 -0.536 1 95.25 91 TYR A O 1
ATOM 698 N N . PHE A 1 92 ? -1.343 4.203 -2.215 1 93.31 92 PHE A N 1
ATOM 699 C CA . PHE A 1 92 ? -2.342 5.121 -2.752 1 93.31 92 PHE A CA 1
ATOM 700 C C . PHE A 1 92 ? -3.471 5.34 -1.751 1 93.31 92 PHE A C 1
ATOM 702 O O . PHE A 1 92 ? -3.924 6.469 -1.555 1 93.31 92 PHE A O 1
ATOM 709 N N . LEU A 1 93 ? -3.934 4.277 -1.122 1 94.19 93 LEU A N 1
ATOM 710 C CA . LEU A 1 93 ? -5.035 4.375 -0.17 1 94.19 93 LEU A CA 1
ATOM 711 C C . LEU A 1 93 ? -4.656 5.266 1.009 1 94.19 93 LEU A C 1
ATOM 713 O O . LEU A 1 93 ? -5.449 6.105 1.437 1 94.19 93 LEU A O 1
ATOM 717 N N . ARG A 1 94 ? -3.408 5.094 1.472 1 95.19 94 ARG A N 1
ATOM 718 C CA . ARG A 1 94 ? -2.971 5.938 2.578 1 95.19 94 ARG A CA 1
ATOM 719 C C . ARG A 1 94 ? -2.848 7.395 2.143 1 95.19 94 ARG A C 1
ATOM 721 O O . ARG A 1 94 ? -3.166 8.305 2.908 1 95.19 94 ARG A O 1
ATOM 728 N N . ASN A 1 95 ? -2.371 7.57 0.91 1 94.88 95 ASN A N 1
ATOM 729 C CA . ASN A 1 95 ? -2.262 8.922 0.365 1 94.88 95 ASN A CA 1
ATOM 730 C C . ASN A 1 95 ? -3.623 9.602 0.271 1 94.88 95 ASN A C 1
ATOM 732 O O . ASN A 1 95 ? -3.764 10.773 0.629 1 94.88 95 ASN A O 1
ATOM 736 N N . VAL A 1 96 ? -4.574 8.891 -0.168 1 93.56 96 VAL A N 1
ATOM 737 C CA . VAL A 1 96 ? -5.93 9.422 -0.292 1 93.56 96 VAL A CA 1
ATOM 738 C C . VAL A 1 96 ? -6.504 9.695 1.096 1 93.56 96 VAL A C 1
ATOM 740 O O . VAL A 1 96 ? -7.129 10.734 1.319 1 93.56 96 VAL A O 1
ATOM 743 N N . GLU A 1 97 ? -6.328 8.789 1.965 1 94.88 97 GLU A N 1
ATOM 744 C CA . GLU A 1 97 ? -6.797 8.961 3.336 1 94.88 97 GLU A CA 1
ATOM 745 C C . GLU A 1 97 ? -6.215 10.219 3.969 1 94.88 97 GLU A C 1
ATOM 747 O O . GLU A 1 97 ? -6.926 10.969 4.645 1 94.88 97 GLU A O 1
ATOM 752 N N . GLN A 1 98 ? -4.93 10.391 3.775 1 94.25 98 GLN A N 1
ATOM 753 C CA . GLN A 1 98 ? -4.258 11.578 4.305 1 94.25 98 GLN A CA 1
ATOM 754 C C . GLN A 1 98 ? -4.859 12.852 3.73 1 94.25 98 GLN A C 1
ATOM 756 O O . GLN A 1 98 ? -5.086 13.828 4.457 1 94.25 98 GLN A O 1
ATOM 761 N N . ARG A 1 99 ? -5.09 12.883 2.451 1 93.44 99 ARG A N 1
ATOM 762 C CA . ARG A 1 99 ? -5.676 14.055 1.8 1 93.44 99 ARG A CA 1
ATOM 763 C C . ARG A 1 99 ? -7.082 14.32 2.324 1 93.44 99 ARG A C 1
ATOM 765 O O . ARG A 1 99 ? -7.453 15.477 2.559 1 93.44 99 ARG A O 1
ATOM 772 N N . MET A 1 100 ? -7.785 13.234 2.465 1 93.88 100 MET A N 1
ATOM 773 C CA . MET A 1 100 ? -9.141 13.367 3.002 1 93.88 100 MET A CA 1
ATOM 774 C C . MET A 1 100 ? -9.109 13.992 4.391 1 93.88 100 MET A C 1
ATOM 776 O O . MET A 1 100 ? -9.914 14.875 4.699 1 93.88 100 MET A O 1
ATOM 780 N N . GLU A 1 101 ? -8.172 13.492 5.195 1 93.62 101 GLU A N 1
ATOM 781 C CA . GLU A 1 101 ? -8.047 14.008 6.555 1 93.62 101 GLU A CA 1
ATOM 782 C C . GLU A 1 101 ? -7.66 15.484 6.547 1 93.62 101 GLU A C 1
ATOM 784 O O . GLU A 1 101 ? -8.195 16.266 7.328 1 93.62 101 GLU A O 1
ATOM 789 N N . LEU A 1 102 ? -6.734 15.875 5.75 1 92.81 102 LEU A N 1
ATOM 790 C CA . LEU A 1 102 ? -6.277 17.25 5.676 1 92.81 102 LEU A CA 1
ATOM 791 C C . LEU A 1 102 ? -7.395 18.172 5.199 1 92.81 102 LEU A C 1
ATOM 793 O O . LEU A 1 102 ? -7.59 19.266 5.754 1 92.81 102 LEU A O 1
ATOM 797 N N . GLU A 1 103 ? -8.102 17.766 4.219 1 91.81 103 GLU A N 1
ATOM 798 C CA . GLU A 1 103 ? -9.227 18.547 3.736 1 91.81 103 GLU A CA 1
ATOM 799 C C . GLU A 1 103 ? -10.297 18.703 4.816 1 91.81 103 GLU A C 1
ATOM 801 O O . GLU A 1 103 ? -10.898 19.766 4.961 1 91.81 103 GLU A O 1
ATOM 806 N N . GLY A 1 104 ? -10.477 17.625 5.488 1 90.31 104 GLY A N 1
ATOM 807 C CA . GLY A 1 104 ? -11.422 17.703 6.594 1 90.31 104 GLY A CA 1
ATOM 808 C C . GLY A 1 104 ? -11.023 18.703 7.656 1 90.31 104 GLY A C 1
ATOM 809 O O . GLY A 1 104 ? -11.852 19.484 8.125 1 90.31 104 GLY A O 1
ATOM 810 N N . ARG A 1 105 ? -9.773 18.672 7.945 1 90.94 105 ARG A N 1
ATOM 811 C CA . ARG A 1 105 ? -9.266 19.609 8.945 1 90.94 105 ARG A CA 1
ATOM 812 C C . ARG A 1 105 ? -9.344 21.031 8.438 1 90.94 105 ARG A C 1
ATOM 814 O O . ARG A 1 105 ? -9.68 21.953 9.203 1 90.94 105 ARG A O 1
ATOM 821 N N . LEU A 1 106 ? -9 21.234 7.309 1 91.94 106 LEU A N 1
ATOM 822 C CA . LEU A 1 106 ? -9.023 22.578 6.727 1 91.94 106 LEU A CA 1
ATOM 823 C C . LEU A 1 106 ? -10.453 23.109 6.629 1 91.94 106 LEU A C 1
ATOM 825 O O . LEU A 1 106 ? -10.703 24.281 6.914 1 91.94 106 LEU A O 1
ATOM 829 N N . ASN A 1 107 ? -11.367 22.25 6.238 1 91.38 107 ASN A N 1
ATOM 830 C CA . ASN A 1 107 ? -12.766 22.656 6.172 1 91.38 107 ASN A CA 1
ATOM 831 C C . ASN A 1 107 ? -13.328 22.969 7.555 1 91.38 107 ASN A C 1
ATOM 833 O O . ASN A 1 107 ? -14.125 23.891 7.711 1 91.38 107 ASN A O 1
ATOM 837 N N . ALA A 1 108 ? -12.953 22.25 8.523 1 88 108 ALA A N 1
ATOM 838 C CA . ALA A 1 108 ? -13.391 22.5 9.898 1 88 108 ALA A CA 1
ATOM 839 C C . ALA A 1 108 ? -12.812 23.797 10.43 1 88 108 ALA A C 1
ATOM 841 O O . ALA A 1 108 ? -13.477 24.516 11.195 1 88 108 ALA A O 1
ATOM 842 N N . ALA A 1 109 ? -11.641 24.047 10.07 1 88.88 109 ALA A N 1
ATOM 843 C CA . ALA A 1 109 ? -10.977 25.281 10.5 1 88.88 109 ALA A CA 1
ATOM 844 C C . ALA A 1 109 ? -11.578 26.5 9.812 1 88.88 109 ALA A C 1
ATOM 846 O O . ALA A 1 109 ? -11.727 27.562 10.422 1 88.88 109 ALA A O 1
ATOM 847 N N . LEU A 1 1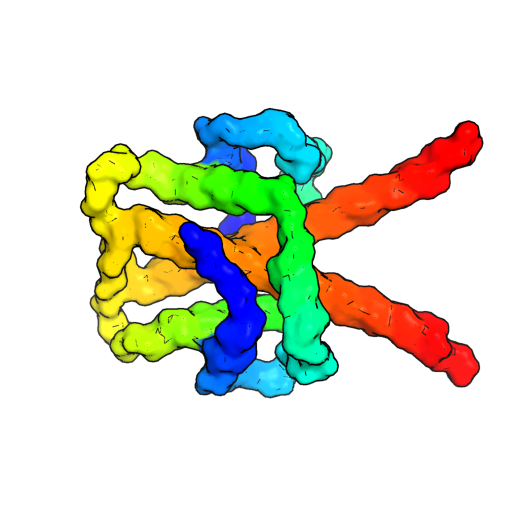10 ? -11.977 26.328 8.664 1 87.31 110 LEU A N 1
ATOM 848 C CA . LEU A 1 110 ? -12.539 27.438 7.895 1 87.31 110 LEU A CA 1
ATOM 849 C C . LEU A 1 110 ? -14.023 27.609 8.195 1 87.31 110 LEU A C 1
ATOM 851 O O . LEU A 1 110 ? -14.555 28.719 8.102 1 87.31 110 LEU A O 1
ATOM 855 N N . GLY A 1 111 ? -14.773 26.578 8.336 1 71.81 111 GLY A N 1
ATOM 856 C CA . GLY A 1 111 ? -16.188 26.672 8.641 1 71.81 111 GLY A CA 1
ATOM 857 C C . GLY A 1 111 ? -16.469 27 10.102 1 71.81 111 GLY A C 1
ATOM 858 O O . GLY A 1 111 ? -17.625 27.172 10.492 1 71.81 111 GLY A O 1
ATOM 859 N N . GLY A 1 112 ? -15.695 26.797 11.094 1 58.62 112 GLY A N 1
ATOM 860 C CA . GLY A 1 112 ? -15.945 27.266 12.445 1 58.62 112 GLY A CA 1
ATOM 861 C C . GLY A 1 112 ? -16.203 28.75 12.516 1 58.62 112 GLY A C 1
ATOM 862 O O . GLY A 1 112 ? -16.453 29.297 13.602 1 58.62 112 GLY A O 1
ATOM 863 N N . GLU A 1 113 ? -15.922 29.609 11.625 1 47.19 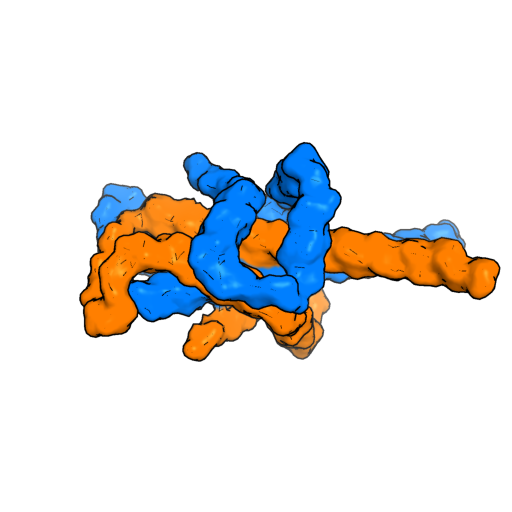113 GLU A N 1
ATOM 864 C CA . GLU A 1 113 ? -16.266 31.016 11.836 1 47.19 113 GLU A CA 1
ATOM 865 C C . GLU A 1 113 ? -17.781 31.234 11.719 1 47.19 113 GLU A C 1
ATOM 867 O O . GLU A 1 113 ? -18.281 32.312 11.984 1 47.19 113 GLU A O 1
ATOM 872 N N . ASP A 1 114 ? -18.641 30.422 11.32 1 39.59 114 ASP A N 1
ATOM 873 C CA . ASP A 1 114 ? -19.969 30.938 11.648 1 39.59 114 ASP A CA 1
ATOM 874 C C . ASP A 1 114 ? -20.328 30.641 13.102 1 39.59 114 ASP A C 1
ATOM 876 O O . ASP A 1 114 ? -19.984 29.578 13.625 1 39.59 114 ASP A O 1
ATOM 880 N N . MET B 1 1 ? 7.156 -3.656 -16.297 1 21.88 1 MET B N 1
ATOM 881 C CA . MET B 1 1 ? 6.082 -2.67 -16.375 1 21.88 1 MET B CA 1
ATOM 882 C C . MET B 1 1 ? 5.277 -2.641 -15.078 1 21.88 1 MET B C 1
ATOM 884 O O . MET B 1 1 ? 4.754 -3.668 -14.648 1 21.88 1 MET B O 1
ATOM 888 N N . LEU B 1 2 ? 5.594 -1.891 -14.148 1 33.28 2 LEU B N 1
ATOM 889 C CA . LEU B 1 2 ? 4.875 -1.715 -12.891 1 33.28 2 LEU B CA 1
ATOM 890 C C . LEU B 1 2 ? 3.393 -1.461 -13.141 1 33.28 2 LEU B C 1
ATOM 892 O O . LEU B 1 2 ? 3.035 -0.676 -14.023 1 33.28 2 LEU B O 1
ATOM 896 N N . VAL B 1 3 ? 2.615 -2.426 -13.305 1 36.62 3 VAL B N 1
ATOM 897 C CA . VAL B 1 3 ? 1.188 -2.197 -13.5 1 36.62 3 VAL B CA 1
ATOM 898 C C . VAL B 1 3 ? 0.747 -0.969 -12.703 1 36.62 3 VAL B C 1
ATOM 900 O O . VAL B 1 3 ? 0.855 -0.943 -11.477 1 36.62 3 VAL B O 1
ATOM 903 N N . PRO B 1 4 ? 0.72 0.062 -13.43 1 41.44 4 PRO B N 1
ATOM 904 C CA . PRO B 1 4 ? 0.297 1.316 -12.805 1 41.44 4 PRO B CA 1
ATOM 905 C C . PRO B 1 4 ? -0.99 1.167 -11.992 1 41.44 4 PRO B C 1
ATOM 907 O O . PRO B 1 4 ? -1.884 0.411 -12.383 1 41.44 4 PRO B O 1
ATOM 910 N N . PHE B 1 5 ? -0.827 1.234 -10.695 1 47.19 5 PHE B N 1
ATOM 911 C CA . PHE B 1 5 ? -2.049 1.391 -9.914 1 47.19 5 PHE B CA 1
ATOM 912 C C . PHE B 1 5 ? -3.068 2.236 -10.672 1 47.19 5 PHE B C 1
ATOM 914 O O . PHE B 1 5 ? -2.746 3.32 -11.156 1 47.19 5 PHE B O 1
ATOM 921 N N . ASP B 1 6 ? -3.936 1.716 -11.5 1 49.59 6 ASP B N 1
ATOM 922 C CA . ASP B 1 6 ? -5.043 2.43 -12.125 1 49.59 6 ASP B CA 1
ATOM 923 C C . ASP B 1 6 ? -6.184 2.654 -11.133 1 49.59 6 ASP B C 1
ATOM 925 O O . ASP B 1 6 ? -6.863 1.705 -10.742 1 49.59 6 ASP B O 1
ATOM 929 N N . PRO B 1 7 ? -6.176 3.797 -10.641 1 49.91 7 PRO B N 1
ATOM 930 C CA . PRO B 1 7 ? -7.277 4.098 -9.727 1 49.91 7 PRO B CA 1
ATOM 931 C C . PRO B 1 7 ? -8.633 3.613 -10.242 1 49.91 7 PRO B C 1
ATOM 933 O O . PRO B 1 7 ? -9.547 3.359 -9.453 1 49.91 7 PRO B O 1
ATOM 936 N N . SER B 1 8 ? -8.719 3.699 -11.578 1 49.16 8 SER B N 1
ATOM 937 C CA . SER B 1 8 ? -9.992 3.277 -12.156 1 49.16 8 SER B CA 1
ATOM 938 C C . SER B 1 8 ? -10.305 1.831 -11.789 1 49.16 8 SER B C 1
ATOM 940 O O . SER B 1 8 ? -11.477 1.44 -11.742 1 49.16 8 SER B O 1
ATOM 942 N N . GLN B 1 9 ? -9.312 1.155 -11.836 1 53.91 9 GLN B N 1
ATOM 943 C CA . GLN B 1 9 ? -9.555 -0.236 -11.469 1 53.91 9 GLN B CA 1
ATOM 944 C C . GLN B 1 9 ? -10.117 -0.341 -10.055 1 53.91 9 GLN B C 1
ATOM 946 O O . GLN B 1 9 ? -10.859 -1.271 -9.742 1 53.91 9 GLN B O 1
ATOM 951 N N . PHE B 1 10 ? -9.547 0.565 -9.305 1 51.12 10 PHE B N 1
ATOM 952 C CA . PHE B 1 10 ? -10.125 0.613 -7.965 1 51.12 10 PHE B CA 1
ATOM 953 C C . PHE B 1 10 ? -11.625 0.873 -8.031 1 51.12 10 PHE B C 1
ATOM 955 O O . PHE B 1 10 ? -12.383 0.348 -7.215 1 51.12 10 PHE B O 1
ATOM 962 N N . GLU B 1 11 ? -11.93 1.792 -8.875 1 48.56 11 GLU B N 1
ATOM 963 C CA . GLU B 1 11 ? -13.359 2.061 -9.023 1 48.56 11 GLU B CA 1
ATOM 964 C C . GLU B 1 11 ? -14.102 0.824 -9.516 1 48.56 11 GLU B C 1
ATOM 966 O O . GLU B 1 11 ? -15.227 0.558 -9.078 1 48.56 11 GLU B O 1
ATOM 971 N N . SER B 1 12 ? -13.547 0.313 -10.508 1 45 12 SER B N 1
ATOM 972 C CA . SER B 1 12 ? -14.281 -0.797 -11.102 1 45 12 SER B CA 1
ATOM 973 C C . SER B 1 12 ? -14.297 -2.01 -10.18 1 45 12 SER B C 1
ATOM 975 O O . SER B 1 12 ? -15.32 -2.695 -10.062 1 45 12 SER B O 1
ATOM 977 N N . GLU B 1 13 ? -13.164 -2.387 -9.805 1 46.41 13 GLU B N 1
ATOM 978 C CA . GLU B 1 13 ? -13.047 -3.629 -9.047 1 46.41 13 GLU B CA 1
ATOM 979 C C . GLU B 1 13 ? -13.812 -3.549 -7.727 1 46.41 13 GLU B C 1
ATOM 981 O O . GLU B 1 13 ? -14.289 -4.566 -7.215 1 46.41 13 GLU B O 1
ATOM 986 N N . SER B 1 14 ? -13.68 -2.414 -7.105 1 45.91 14 SER B N 1
ATOM 987 C CA . SER B 1 14 ? -14.555 -2.211 -5.957 1 45.91 14 SER B CA 1
ATOM 988 C C . SER B 1 14 ? -16.031 -2.23 -6.367 1 45.91 14 SER B C 1
ATOM 990 O O . SER B 1 14 ? -16.906 -2.242 -5.516 1 45.91 14 SER B O 1
ATOM 992 N N . ALA B 1 15 ? -16.203 -1.99 -7.59 1 39.12 15 ALA B N 1
ATOM 993 C CA . ALA B 1 15 ? -17.594 -1.79 -7.996 1 39.12 15 ALA B CA 1
ATOM 994 C C . ALA B 1 15 ? -18.391 -3.092 -7.91 1 39.12 15 ALA B C 1
ATOM 996 O O . ALA B 1 15 ? -19.609 -3.088 -8.008 1 39.12 15 ALA B O 1
ATOM 997 N N . THR B 1 16 ? -17.672 -4.023 -8.375 1 43.16 16 THR B N 1
ATOM 998 C CA . THR B 1 16 ? -18.594 -5.145 -8.508 1 43.16 16 THR B CA 1
ATOM 999 C C . THR B 1 16 ? -19.141 -5.555 -7.148 1 43.16 16 THR B C 1
ATOM 1001 O O . THR B 1 16 ? -20.156 -6.27 -7.074 1 43.16 16 THR B O 1
ATOM 1004 N N . GLY B 1 17 ? -18.328 -5.723 -6.066 1 43.84 17 GLY B N 1
ATOM 1005 C CA . GLY B 1 17 ? -18.906 -6.258 -4.844 1 43.84 17 GLY B CA 1
ATOM 1006 C C . GLY B 1 17 ? -19.578 -5.195 -3.992 1 43.84 17 GLY B C 1
ATOM 1007 O O . GLY B 1 17 ? -19.547 -4.012 -4.324 1 43.84 17 GLY B O 1
ATOM 1008 N N . GLU B 1 18 ? -20.312 -5.582 -2.787 1 46 18 GLU B N 1
ATOM 1009 C CA . GLU B 1 18 ? -21 -4.801 -1.755 1 46 18 GLU B CA 1
ATOM 1010 C C . GLU B 1 18 ? -20.141 -3.627 -1.3 1 46 18 GLU B C 1
ATOM 1012 O O . GLU B 1 18 ? -19.156 -3.812 -0.575 1 46 18 GLU B O 1
ATOM 1017 N N . ARG B 1 19 ? -19.609 -2.793 -2.127 1 48.91 19 ARG B N 1
ATOM 1018 C CA . ARG B 1 19 ? -18.938 -1.591 -1.636 1 48.91 19 ARG B CA 1
ATOM 1019 C C . ARG B 1 19 ? -19.547 -1.136 -0.31 1 48.91 19 ARG B C 1
ATOM 1021 O O . ARG B 1 19 ? -20.766 -1.107 -0.153 1 48.91 19 ARG B O 1
ATOM 1028 N N . PRO B 1 20 ? -18.766 -1.403 0.709 1 53.75 20 PRO B N 1
ATOM 1029 C CA . PRO B 1 20 ? -19.516 -0.871 1.851 1 53.75 20 PRO B CA 1
ATOM 1030 C C . PRO B 1 20 ? -20.047 0.539 1.603 1 53.75 20 PRO B C 1
ATOM 1032 O O . PRO B 1 20 ? -19.266 1.489 1.507 1 53.75 20 PRO B O 1
ATOM 1035 N N . GLN B 1 21 ? -21.125 0.672 0.802 1 58.5 21 GLN B N 1
ATOM 1036 C CA . GLN B 1 21 ? -21.812 1.93 0.525 1 58.5 21 GLN B CA 1
ATOM 1037 C C . GLN B 1 21 ? -21.578 2.941 1.643 1 58.5 21 GLN B C 1
ATOM 1039 O O . GLN B 1 21 ? -21.547 4.148 1.397 1 58.5 21 GLN B O 1
ATOM 1044 N N . ASP B 1 22 ? -21.062 2.449 2.715 1 80.25 22 ASP B N 1
ATOM 1045 C CA . ASP B 1 22 ? -21 3.398 3.822 1 80.25 22 ASP B CA 1
ATOM 1046 C C . ASP B 1 22 ? -19.562 3.76 4.164 1 80.25 22 ASP B C 1
ATOM 1048 O O . ASP B 1 22 ? -19.297 4.34 5.219 1 80.25 22 ASP B O 1
ATOM 1052 N N . ASN B 1 23 ? -18.609 3.541 3.178 1 86.38 23 ASN B N 1
ATOM 1053 C CA . ASN B 1 23 ? -17.203 3.84 3.465 1 86.38 23 ASN B CA 1
ATOM 1054 C C . ASN B 1 23 ? -16.844 5.27 3.068 1 86.38 23 ASN B C 1
ATOM 1056 O O . ASN B 1 23 ? -16.922 5.629 1.893 1 86.38 23 ASN B O 1
ATOM 1060 N N . LYS B 1 24 ? -16.5 6.086 3.998 1 91.19 24 LYS B N 1
ATOM 1061 C CA . LYS B 1 24 ? -16.25 7.5 3.754 1 91.19 24 LYS B CA 1
ATOM 1062 C C . LYS B 1 24 ? -15.102 7.688 2.76 1 91.19 24 LYS B C 1
ATOM 1064 O O . LYS B 1 24 ? -15.117 8.625 1.959 1 91.19 24 LYS B O 1
ATOM 1069 N N . LEU B 1 25 ? -14.133 6.746 2.775 1 92.25 25 LEU B N 1
ATOM 1070 C CA 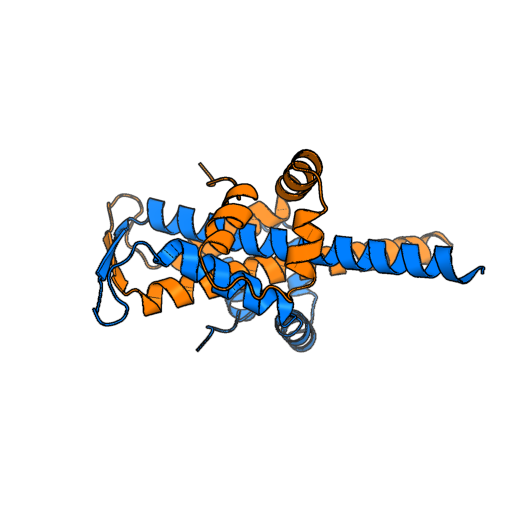. LEU B 1 25 ? -13.008 6.836 1.853 1 92.25 25 LEU B CA 1
ATOM 1071 C C . LEU B 1 25 ? -13.461 6.613 0.415 1 92.25 25 LEU B C 1
ATOM 1073 O O . LEU B 1 25 ? -12.984 7.281 -0.504 1 92.25 25 LEU B O 1
ATOM 1077 N N . VAL B 1 26 ? -14.32 5.703 0.25 1 89.12 26 VAL B N 1
ATOM 1078 C CA . VAL B 1 26 ? -14.875 5.434 -1.075 1 89.12 26 VAL B CA 1
ATOM 1079 C C . VAL B 1 26 ? -15.617 6.664 -1.587 1 89.12 26 VAL B C 1
ATOM 1081 O O . VAL B 1 26 ? -15.469 7.047 -2.75 1 89.12 26 VAL B O 1
ATOM 1084 N N . HIS B 1 27 ? -16.484 7.23 -0.675 1 88.5 27 HIS B N 1
ATOM 1085 C CA . HIS B 1 27 ? -17.219 8.438 -1.036 1 88.5 27 HIS B CA 1
ATOM 1086 C C . HIS B 1 27 ? -16.266 9.562 -1.436 1 88.5 27 HIS B C 1
ATOM 1088 O O . HIS B 1 27 ? -16.484 10.25 -2.432 1 88.5 27 HIS B O 1
ATOM 1094 N N . TYR B 1 28 ? -15.273 9.766 -0.664 1 91 28 TYR B N 1
ATOM 1095 C CA . TYR B 1 28 ? -14.289 10.805 -0.946 1 91 28 TYR B CA 1
ATOM 1096 C C . TYR B 1 28 ? -13.648 10.586 -2.312 1 91 28 TYR B C 1
ATOM 1098 O O . TYR B 1 28 ? -13.492 11.531 -3.088 1 91 28 TYR B O 1
ATOM 1106 N N . LEU B 1 29 ? -13.273 9.344 -2.66 1 90.56 29 LEU B N 1
ATOM 1107 C CA . LEU B 1 29 ? -12.648 9 -3.932 1 90.56 29 LEU B CA 1
ATOM 1108 C C . LEU B 1 29 ? -13.578 9.328 -5.098 1 90.56 29 LEU B C 1
ATOM 1110 O O . LEU B 1 29 ? -13.125 9.828 -6.133 1 90.56 29 LEU B O 1
ATOM 1114 N N . ARG B 1 30 ? -14.797 9.109 -4.898 1 87.19 30 ARG B N 1
ATOM 1115 C CA . ARG B 1 30 ? -15.781 9.32 -5.953 1 87.19 30 ARG B CA 1
ATOM 1116 C C . ARG B 1 30 ? -15.961 10.805 -6.238 1 87.19 30 ARG B C 1
ATOM 1118 O O . ARG B 1 30 ? -16.359 11.188 -7.34 1 87.19 30 ARG B O 1
ATOM 1125 N N . MET B 1 31 ? -15.703 11.617 -5.203 1 88.56 31 MET B N 1
ATOM 1126 C CA . MET B 1 31 ? -15.891 13.055 -5.34 1 88.56 31 MET B CA 1
ATOM 1127 C C . MET B 1 31 ? -14.672 13.703 -6 1 88.56 31 MET B C 1
ATOM 1129 O O . MET B 1 31 ? -14.727 14.859 -6.414 1 88.56 31 MET B O 1
ATOM 1133 N N . GLN B 1 32 ? -13.68 12.938 -6.152 1 88.25 32 GLN B N 1
ATOM 1134 C CA . GLN B 1 32 ? -12.461 13.492 -6.734 1 88.25 32 GLN B CA 1
ATOM 1135 C C . GLN B 1 32 ? -12.461 13.336 -8.25 1 88.25 32 GLN B C 1
ATOM 1137 O O . GLN B 1 32 ? -12.992 12.359 -8.781 1 88.25 32 GLN B O 1
ATOM 1142 N N . SER B 1 33 ? -11.867 14.242 -8.922 1 87.62 33 SER B N 1
ATOM 1143 C CA . SER B 1 33 ? -11.734 14.156 -10.367 1 87.62 33 SER B CA 1
ATOM 1144 C C . SER B 1 33 ? -10.703 13.102 -10.766 1 87.62 33 SER B C 1
ATOM 1146 O O . SER B 1 33 ? -9.75 12.852 -10.031 1 87.62 33 SER B O 1
ATOM 1148 N N . PRO B 1 34 ? -10.875 12.477 -11.953 1 84.56 34 PRO B N 1
ATOM 1149 C CA . PRO B 1 34 ? -9.898 11.508 -12.445 1 84.56 34 PRO B CA 1
ATOM 1150 C C . PRO B 1 34 ? -8.492 12.094 -12.562 1 84.56 34 PRO B C 1
ATOM 1152 O O . PRO B 1 34 ? -7.504 11.383 -12.359 1 84.56 34 PRO B O 1
ATOM 1155 N N . GLU B 1 35 ? -8.43 13.305 -12.867 1 86.5 35 GLU B N 1
ATOM 1156 C CA . GLU B 1 35 ? -7.141 13.977 -12.992 1 86.5 35 GLU B CA 1
ATOM 1157 C C . GLU B 1 35 ? -6.41 14.023 -11.648 1 86.5 35 GLU B C 1
ATOM 1159 O O . GLU B 1 35 ? -5.215 13.742 -11.578 1 86.5 35 GLU B O 1
ATOM 1164 N N . LEU B 1 36 ? -7.102 14.414 -10.625 1 86.81 36 LEU B N 1
ATOM 1165 C CA . LEU B 1 36 ? -6.516 14.484 -9.289 1 86.81 36 LEU B CA 1
ATOM 1166 C C . LEU B 1 36 ? -6.098 13.102 -8.805 1 86.81 36 LEU B C 1
ATOM 1168 O O . LEU B 1 36 ? -5.031 12.945 -8.211 1 86.81 36 LEU B O 1
ATOM 1172 N N . LEU B 1 37 ? -6.93 12.125 -9.047 1 86.5 37 LEU B N 1
ATOM 1173 C CA . LEU B 1 37 ? -6.605 10.758 -8.656 1 86.5 37 LEU B CA 1
ATOM 1174 C C . LEU B 1 37 ? -5.34 10.273 -9.359 1 86.5 37 LEU B C 1
ATOM 1176 O O . LEU B 1 37 ? -4.52 9.586 -8.758 1 86.5 37 LEU B O 1
ATOM 1180 N N . SER B 1 38 ? -5.195 10.641 -10.633 1 85.38 38 SER B N 1
ATOM 1181 C CA . SER B 1 38 ? -3.992 10.305 -11.383 1 85.38 38 SER B CA 1
ATOM 1182 C C . SER B 1 38 ? -2.758 10.977 -10.789 1 85.38 38 SER B C 1
ATOM 1184 O O . SER B 1 38 ? -1.692 10.359 -10.711 1 85.38 38 SER B O 1
ATOM 1186 N N . GLN B 1 39 ? -2.947 12.203 -10.414 1 87.12 39 GLN B N 1
ATOM 1187 C CA . GLN B 1 39 ? -1.849 12.93 -9.781 1 87.12 39 GLN B CA 1
ATOM 1188 C C . GLN B 1 39 ? -1.43 12.258 -8.469 1 87.12 39 GLN B C 1
ATOM 1190 O O . GLN B 1 39 ? -0.236 12.125 -8.195 1 87.12 39 GLN B O 1
ATOM 1195 N N . ILE B 1 40 ? -2.42 11.867 -7.766 1 88.81 40 ILE B N 1
ATOM 1196 C CA . ILE B 1 40 ? -2.158 11.203 -6.492 1 88.81 40 ILE B CA 1
ATOM 1197 C C . ILE B 1 40 ? -1.438 9.883 -6.738 1 88.81 40 ILE B C 1
ATOM 1199 O O . ILE B 1 40 ? -0.453 9.57 -6.066 1 88.81 40 ILE B O 1
ATOM 1203 N N . ALA B 1 41 ? -1.873 9.148 -7.738 1 85.38 41 ALA B N 1
ATOM 1204 C CA . ALA B 1 41 ? -1.299 7.852 -8.07 1 85.38 41 ALA B CA 1
ATOM 1205 C C . ALA B 1 41 ? 0.15 7.992 -8.531 1 85.38 41 ALA B C 1
ATOM 1207 O O . ALA B 1 41 ? 0.955 7.074 -8.352 1 85.38 41 ALA B O 1
ATOM 1208 N N . GLN B 1 42 ? 0.511 9.133 -9.031 1 86.62 42 GLN B N 1
ATOM 1209 C CA . GLN B 1 42 ? 1.838 9.359 -9.594 1 86.62 42 GLN B CA 1
ATOM 1210 C C . GLN B 1 42 ? 2.77 9.992 -8.562 1 86.62 42 GLN B C 1
ATOM 1212 O O . GLN B 1 42 ? 3.961 10.172 -8.828 1 86.62 42 GLN B O 1
ATOM 1217 N N . SER B 1 43 ? 2.244 10.219 -7.434 1 87.31 43 SER B N 1
ATOM 1218 C CA . SER B 1 43 ? 3.033 10.945 -6.438 1 87.31 43 SER B CA 1
ATOM 1219 C C . SER B 1 43 ? 3.904 9.992 -5.629 1 87.31 43 SER B C 1
ATOM 1221 O O . SER B 1 43 ? 4.348 10.328 -4.527 1 87.31 43 SER B O 1
ATOM 1223 N N . VAL B 1 44 ? 4.238 8.898 -6.168 1 90.12 44 VAL B N 1
ATOM 1224 C CA . VAL B 1 44 ? 5.105 7.957 -5.465 1 90.12 44 VAL B CA 1
ATOM 1225 C C . VAL B 1 44 ? 6.559 8.398 -5.594 1 90.12 44 VAL B C 1
ATOM 1227 O O . VAL B 1 44 ? 7.004 8.789 -6.68 1 90.12 44 VAL B O 1
ATOM 1230 N N . THR B 1 45 ? 7.273 8.414 -4.5 1 91.38 45 THR B N 1
ATOM 1231 C CA . THR B 1 45 ? 8.656 8.883 -4.508 1 91.38 45 THR B CA 1
ATOM 1232 C C . THR B 1 45 ? 9.602 7.758 -4.91 1 91.38 45 THR B C 1
ATOM 1234 O O . THR B 1 45 ? 9.273 6.578 -4.773 1 91.38 45 THR B O 1
ATOM 1237 N N . PRO B 1 46 ? 10.75 8.094 -5.379 1 89.94 46 PRO B N 1
ATOM 1238 C CA . PRO B 1 46 ? 11.75 7.078 -5.719 1 89.94 46 PRO B CA 1
ATOM 1239 C C . PRO B 1 46 ? 12.141 6.215 -4.52 1 89.94 46 PRO B C 1
ATOM 1241 O O . PRO B 1 46 ? 12.422 5.023 -4.676 1 89.94 46 PRO B O 1
ATOM 1244 N N . GLU B 1 47 ? 12.195 6.82 -3.385 1 90.38 47 GLU B N 1
ATOM 1245 C CA . GLU B 1 47 ? 12.523 6.086 -2.168 1 90.38 47 GLU B CA 1
ATOM 1246 C C . GLU B 1 47 ? 11.539 4.945 -1.927 1 90.38 47 GLU B C 1
ATOM 1248 O O . GLU B 1 47 ? 11.945 3.824 -1.615 1 90.38 47 GLU B O 1
ATOM 1253 N N . VAL B 1 48 ? 10.352 5.219 -2.166 1 92.81 48 VAL B N 1
ATOM 1254 C CA . VAL B 1 48 ? 9.312 4.219 -1.946 1 92.81 48 VAL B CA 1
ATOM 1255 C C . VAL B 1 48 ? 9.391 3.145 -3.027 1 92.81 48 VAL B C 1
ATOM 1257 O O . VAL B 1 48 ? 9.227 1.956 -2.742 1 92.81 48 VAL B O 1
ATOM 1260 N N . HIS B 1 49 ? 9.609 3.541 -4.227 1 91.56 49 HIS B N 1
ATOM 1261 C CA . HIS B 1 49 ? 9.797 2.572 -5.301 1 91.56 49 HIS B CA 1
ATOM 1262 C C . HIS B 1 49 ? 10.898 1.579 -4.969 1 91.56 49 HIS B C 1
ATOM 1264 O O . HIS B 1 49 ? 10.75 0.375 -5.188 1 91.56 49 HIS B O 1
ATOM 1270 N N . GLN B 1 50 ? 11.945 2.08 -4.473 1 90.44 50 GLN B N 1
ATOM 1271 C CA . GLN B 1 50 ? 13.07 1.234 -4.098 1 90.44 50 GLN B CA 1
ATOM 1272 C C . GLN B 1 50 ? 12.695 0.29 -2.959 1 90.44 50 GLN B C 1
ATOM 1274 O O . GLN B 1 50 ? 13.125 -0.868 -2.941 1 90.44 50 GLN B O 1
ATOM 1279 N N . MET B 1 51 ? 11.961 0.811 -2.072 1 92.69 51 MET B N 1
ATOM 1280 C CA . MET B 1 51 ? 11.531 -0.005 -0.941 1 92.69 51 MET B CA 1
ATOM 1281 C C . MET B 1 51 ? 10.617 -1.138 -1.402 1 92.69 51 MET B C 1
ATOM 1283 O O . MET B 1 51 ? 10.734 -2.268 -0.921 1 92.69 51 MET B O 1
ATOM 1287 N N . ILE B 1 52 ? 9.773 -0.867 -2.338 1 92.69 52 ILE B N 1
ATOM 1288 C CA . ILE B 1 52 ? 8.859 -1.869 -2.879 1 92.69 52 ILE B CA 1
ATOM 1289 C C . ILE B 1 52 ? 9.648 -2.938 -3.629 1 92.69 52 ILE B C 1
ATOM 1291 O O . ILE B 1 52 ? 9.461 -4.133 -3.404 1 92.69 52 ILE B O 1
ATOM 1295 N N . ALA B 1 53 ? 10.547 -2.449 -4.441 1 89.5 53 ALA B N 1
ATOM 1296 C CA . ALA B 1 53 ? 11.383 -3.375 -5.203 1 89.5 53 ALA B CA 1
ATOM 1297 C C . ALA B 1 53 ? 12.18 -4.285 -4.277 1 89.5 53 ALA B C 1
ATOM 1299 O O . ALA B 1 53 ? 12.273 -5.492 -4.516 1 89.5 53 ALA B O 1
ATOM 1300 N N . GLY B 1 54 ? 12.766 -3.693 -3.301 1 86.75 54 GLY B N 1
ATOM 1301 C CA . GLY B 1 54 ? 13.523 -4.473 -2.336 1 86.75 54 GLY B CA 1
ATOM 1302 C C . GLY B 1 54 ? 12.672 -5.469 -1.572 1 86.75 54 GLY B C 1
ATOM 1303 O O . GLY B 1 54 ? 13.109 -6.59 -1.3 1 86.75 54 GLY B O 1
ATOM 1304 N N . ASN B 1 55 ? 11.562 -5.105 -1.149 1 89.38 55 ASN B N 1
ATOM 1305 C CA . ASN B 1 55 ? 10.633 -5.996 -0.469 1 89.38 55 ASN B CA 1
ATOM 1306 C C . ASN B 1 55 ? 10.281 -7.203 -1.332 1 89.38 55 ASN B C 1
ATOM 1308 O O . ASN B 1 55 ? 10.32 -8.344 -0.861 1 89.38 55 ASN B O 1
ATOM 1312 N N . ILE B 1 56 ? 9.938 -6.922 -2.586 1 91.31 56 ILE B N 1
ATOM 1313 C CA . ILE B 1 56 ? 9.555 -7.98 -3.516 1 91.31 56 ILE B CA 1
ATOM 1314 C C . ILE B 1 56 ? 10.734 -8.938 -3.719 1 91.31 56 ILE B C 1
ATOM 1316 O O . ILE B 1 56 ? 10.547 -10.156 -3.756 1 91.31 56 ILE B O 1
ATOM 1320 N N . GLN B 1 57 ? 11.867 -8.359 -3.873 1 87.94 57 GLN B N 1
ATOM 1321 C CA . GLN B 1 57 ? 13.062 -9.188 -4.004 1 87.94 57 GLN B CA 1
ATOM 1322 C C . GLN B 1 57 ? 13.211 -10.117 -2.805 1 87.94 57 GLN B C 1
ATOM 1324 O O . GLN B 1 57 ? 13.594 -11.281 -2.959 1 87.94 57 GLN B O 1
ATOM 1329 N N . GLY B 1 58 ? 12.984 -9.578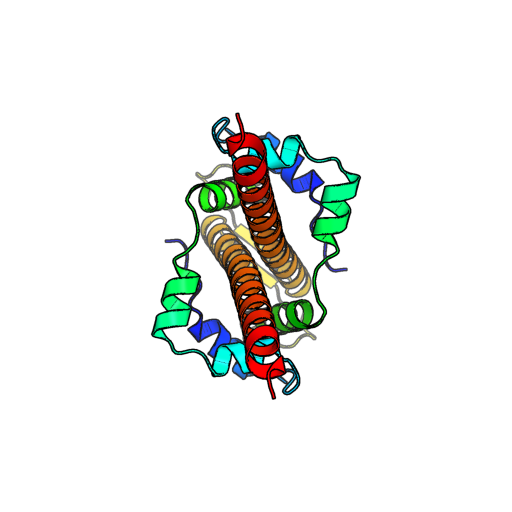 -1.649 1 84.38 58 GLY B N 1
ATOM 1330 C CA . GLY B 1 58 ? 13.055 -10.406 -0.453 1 84.38 58 GLY B CA 1
ATOM 1331 C C . GLY B 1 58 ? 12.008 -11.508 -0.429 1 84.38 58 GLY B C 1
ATOM 1332 O O . GLY B 1 58 ? 12.297 -12.625 -0.011 1 84.38 58 GLY B O 1
ATOM 1333 N N . LEU B 1 59 ? 10.812 -11.258 -0.893 1 86.38 59 LEU B N 1
ATOM 1334 C CA . LEU B 1 59 ? 9.711 -12.219 -0.906 1 86.38 59 LEU B CA 1
ATOM 1335 C C . LEU B 1 59 ? 9.945 -13.305 -1.949 1 86.38 59 LEU B C 1
ATOM 1337 O O . LEU B 1 59 ? 9.586 -14.461 -1.736 1 86.38 59 LEU B O 1
ATOM 1341 N N . MET B 1 60 ? 10.523 -12.875 -3.055 1 85.06 60 MET B N 1
ATOM 1342 C CA . MET B 1 60 ? 10.711 -13.797 -4.172 1 85.06 60 MET B CA 1
ATOM 1343 C C . MET B 1 60 ? 12.086 -14.453 -4.109 1 85.06 60 MET B C 1
ATOM 1345 O O . MET B 1 60 ? 12.391 -15.336 -4.906 1 85.06 60 MET B O 1
ATOM 1349 N N . GLY B 1 61 ? 12.914 -13.961 -3.264 1 76.75 61 GLY B N 1
ATOM 1350 C CA . GLY B 1 61 ? 14.312 -14.359 -3.203 1 76.75 61 GLY B CA 1
ATOM 1351 C C . GLY B 1 61 ? 14.5 -15.852 -3 1 76.75 61 GLY B C 1
ATOM 1352 O O . GLY B 1 61 ? 15.539 -16.406 -3.352 1 76.75 61 GLY B O 1
ATOM 1353 N N . SER B 1 62 ? 13.578 -16.469 -2.338 1 76.38 62 SER B N 1
ATOM 1354 C CA . SER B 1 62 ? 13.734 -17.906 -2.125 1 76.38 62 SER B CA 1
ATOM 1355 C C . SER B 1 62 ? 13.445 -18.688 -3.398 1 76.38 62 SER B C 1
ATOM 1357 O O . SER B 1 62 ? 13.695 -19.891 -3.465 1 76.38 62 SER B O 1
ATOM 1359 N N . LEU B 1 63 ? 12.875 -18 -4.348 1 77.75 63 LEU B N 1
ATOM 1360 C CA . LEU B 1 63 ? 12.586 -18.656 -5.613 1 77.75 63 LEU B CA 1
ATOM 1361 C C . LEU B 1 63 ? 13.852 -18.844 -6.438 1 77.75 63 LEU B C 1
ATOM 1363 O O . LEU B 1 63 ? 14.758 -18.016 -6.387 1 77.75 63 LEU B O 1
ATOM 1367 N N . PRO B 1 64 ? 13.945 -20.094 -7 1 72.69 64 PRO B N 1
ATOM 1368 C CA . PRO B 1 64 ? 15.164 -20.359 -7.773 1 72.69 64 PRO B CA 1
ATOM 1369 C C . PRO B 1 64 ? 15.508 -19.219 -8.742 1 72.69 64 PRO B C 1
ATOM 1371 O O . PRO B 1 64 ? 14.68 -18.344 -8.969 1 72.69 64 PRO B O 1
ATOM 1374 N N . SER B 1 65 ? 16.625 -19.375 -9.438 1 68.25 65 SER B N 1
ATOM 1375 C CA . SER B 1 65 ? 17.266 -18.328 -10.211 1 68.25 65 SER B CA 1
ATOM 1376 C C . SER B 1 65 ? 16.312 -17.703 -11.211 1 68.25 65 SER B C 1
ATOM 1378 O O . SER B 1 65 ? 15.312 -18.312 -11.594 1 68.25 65 SER B O 1
ATOM 1380 N N . ASN B 1 66 ? 16.5 -16.422 -11.391 1 66.12 66 ASN B N 1
ATOM 1381 C CA . ASN B 1 66 ? 15.766 -15.609 -12.352 1 66.12 66 ASN B CA 1
ATOM 1382 C C . ASN B 1 66 ? 15.836 -16.203 -13.758 1 66.12 66 ASN B C 1
ATOM 1384 O O . ASN B 1 66 ? 15.109 -15.766 -14.656 1 66.12 66 ASN B O 1
ATOM 1388 N N . GLN B 1 67 ? 16.656 -17.109 -13.836 1 69.56 67 GLN B N 1
ATOM 1389 C CA . GLN B 1 67 ? 16.844 -17.688 -15.164 1 69.56 67 GLN B CA 1
ATOM 1390 C C . GLN B 1 67 ? 15.805 -18.766 -15.445 1 69.56 67 GLN B C 1
ATOM 1392 O O . GLN B 1 67 ? 15.578 -19.141 -16.594 1 69.56 67 GLN B O 1
ATOM 1397 N N . PHE B 1 68 ? 15.281 -19.094 -14.43 1 72.62 68 PHE B N 1
ATOM 1398 C CA . PHE B 1 68 ? 14.305 -20.172 -14.578 1 72.62 68 PHE B CA 1
ATOM 1399 C C . PHE B 1 68 ? 12.883 -19.625 -14.531 1 72.62 68 PHE B C 1
ATOM 1401 O O . PHE B 1 68 ? 12.602 -18.672 -13.797 1 72.62 68 PHE B O 1
ATOM 1408 N N . ASN B 1 69 ? 12.133 -20.078 -15.516 1 79.19 69 ASN B N 1
ATOM 1409 C CA . ASN B 1 69 ? 10.703 -19.812 -15.43 1 79.19 69 ASN B CA 1
ATOM 1410 C C . ASN B 1 69 ? 10.062 -20.578 -14.281 1 79.19 69 ASN B C 1
ATOM 1412 O O . ASN B 1 69 ? 9.539 -21.688 -14.477 1 79.19 69 ASN B O 1
ATOM 1416 N N . VAL B 1 70 ? 10.234 -20.094 -13.18 1 82.94 70 VAL B N 1
ATOM 1417 C CA . VAL B 1 70 ? 9.711 -20.719 -11.977 1 82.94 70 VAL B CA 1
ATOM 1418 C C . VAL B 1 70 ? 8.211 -20.469 -11.867 1 82.94 70 VAL B C 1
ATOM 1420 O O . VAL B 1 70 ? 7.758 -19.328 -12.008 1 82.94 70 VAL B O 1
ATOM 1423 N N . GLN B 1 71 ? 7.559 -21.578 -11.797 1 87.56 71 GLN B N 1
ATOM 1424 C CA . GLN B 1 71 ? 6.113 -21.484 -11.609 1 87.56 71 GLN B CA 1
ATOM 1425 C C . GLN B 1 71 ? 5.746 -21.578 -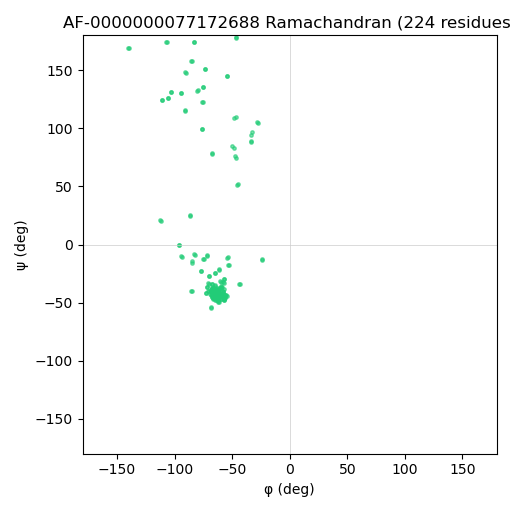10.133 1 87.56 71 GLN B C 1
ATOM 1427 O O . GLN B 1 71 ? 6.215 -22.484 -9.43 1 87.56 71 GLN B O 1
ATOM 1432 N N . VAL B 1 72 ? 4.98 -20.672 -9.758 1 86.88 72 VAL B N 1
ATOM 1433 C CA . VAL B 1 72 ? 4.48 -20.656 -8.391 1 86.88 72 VAL B CA 1
ATOM 1434 C C . VAL B 1 72 ? 3.012 -21.078 -8.375 1 86.88 72 VAL B C 1
ATOM 1436 O O . VAL B 1 72 ? 2.199 -20.562 -9.141 1 86.88 72 VAL B O 1
ATOM 1439 N N . SER B 1 73 ? 2.75 -22.062 -7.578 1 89.88 73 SER B N 1
ATOM 1440 C CA . SER B 1 73 ? 1.377 -22.531 -7.414 1 89.88 73 SER B CA 1
ATOM 1441 C C . SER B 1 73 ? 0.839 -22.203 -6.027 1 89.88 73 SER B C 1
ATOM 1443 O O . SER B 1 73 ? 1.506 -22.438 -5.02 1 89.88 73 SER B O 1
ATOM 1445 N N . THR B 1 74 ? -0.235 -21.531 -6.043 1 88.81 74 THR B N 1
ATOM 1446 C CA . THR B 1 74 ? -0.899 -21.141 -4.805 1 88.81 74 THR B CA 1
ATOM 1447 C C . THR B 1 74 ? -2.414 -21.281 -4.934 1 88.81 74 THR B C 1
ATOM 1449 O O . THR B 1 74 ? -2.922 -21.594 -6.012 1 88.81 74 THR B O 1
ATOM 1452 N N . ASN B 1 75 ? -3.076 -21.172 -3.799 1 89.81 75 ASN B N 1
ATOM 1453 C CA . ASN B 1 75 ? -4.535 -21.188 -3.869 1 89.81 75 ASN B CA 1
ATOM 1454 C C . ASN B 1 75 ? -5.125 -19.812 -3.6 1 89.81 75 ASN B C 1
ATOM 1456 O O . ASN B 1 75 ? -4.398 -18.875 -3.27 1 89.81 75 ASN B O 1
ATOM 1460 N N . ARG B 1 76 ? -6.391 -19.734 -3.758 1 88.81 76 ARG B N 1
ATOM 1461 C CA . ARG B 1 76 ? -7.109 -18.469 -3.666 1 88.81 76 ARG B CA 1
ATOM 1462 C C . ARG B 1 76 ? -6.891 -17.812 -2.309 1 88.81 76 ARG B C 1
ATOM 1464 O O . ARG B 1 76 ? -6.598 -16.625 -2.232 1 88.81 76 ARG B O 1
ATOM 1471 N N . ASP B 1 77 ? -6.957 -18.562 -1.252 1 89.19 77 ASP B N 1
ATOM 1472 C CA . ASP B 1 77 ? -6.828 -18.031 0.098 1 89.19 77 ASP B CA 1
ATOM 1473 C C . ASP B 1 77 ? -5.414 -17.5 0.347 1 89.19 77 ASP B C 1
ATOM 1475 O O . ASP B 1 77 ? -5.238 -16.438 0.924 1 89.19 77 ASP B O 1
ATOM 1479 N N . ASN B 1 78 ? -4.465 -18.297 -0.119 1 90.94 78 ASN B N 1
ATOM 1480 C CA . ASN B 1 78 ? -3.07 -17.891 0.051 1 90.94 78 ASN B CA 1
ATOM 1481 C C . ASN B 1 78 ? -2.744 -16.656 -0.768 1 90.94 78 ASN B C 1
ATOM 1483 O O . ASN B 1 78 ? -2.059 -15.75 -0.285 1 90.94 78 ASN B O 1
ATOM 1487 N N . LEU B 1 79 ? -3.291 -16.625 -1.945 1 91.69 79 LEU B N 1
ATOM 1488 C CA . LEU B 1 79 ? -3.047 -15.484 -2.809 1 91.69 79 LEU B CA 1
ATOM 1489 C C . LEU B 1 79 ? -3.717 -14.234 -2.252 1 91.69 79 LEU B C 1
ATOM 1491 O O . LEU B 1 79 ? -3.127 -13.148 -2.262 1 91.69 79 LEU B O 1
ATOM 1495 N N . SER B 1 80 ? -4.949 -14.414 -1.689 1 90.81 80 SER B N 1
ATOM 1496 C CA . SER B 1 80 ? -5.66 -13.297 -1.084 1 90.81 80 SER B CA 1
ATOM 1497 C C . SER B 1 80 ? -4.891 -12.727 0.104 1 90.81 80 SER B C 1
ATOM 1499 O O . SER B 1 80 ? -4.789 -11.508 0.258 1 90.81 80 SER B O 1
ATOM 1501 N N . ALA B 1 81 ? -4.352 -13.602 0.849 1 92.44 81 ALA B N 1
ATOM 1502 C CA . ALA B 1 81 ? -3.592 -13.195 2.025 1 92.44 81 ALA B CA 1
ATOM 1503 C C . ALA B 1 81 ? -2.316 -12.461 1.625 1 92.44 81 ALA B C 1
ATOM 1505 O O . ALA B 1 81 ? -1.938 -11.469 2.26 1 92.44 81 ALA B O 1
ATOM 1506 N N . LEU B 1 82 ? -1.674 -12.969 0.587 1 92.75 82 LEU B N 1
ATOM 1507 C CA . LEU B 1 82 ? -0.446 -12.352 0.103 1 92.75 82 LEU B CA 1
ATOM 1508 C C . LEU B 1 82 ? -0.719 -10.945 -0.425 1 92.75 82 LEU B C 1
ATOM 1510 O O . LEU B 1 82 ? 0.03 -10.016 -0.131 1 92.75 82 LEU B O 1
ATOM 1514 N N . LEU B 1 83 ? -1.841 -10.812 -1.098 1 93.62 83 LEU B N 1
ATOM 1515 C CA . LEU B 1 83 ? -2.205 -9.516 -1.653 1 93.62 83 LEU B CA 1
ATOM 1516 C C . LEU B 1 83 ? -2.586 -8.539 -0.546 1 93.62 83 LEU B C 1
ATOM 1518 O O . LEU B 1 83 ? -2.215 -7.363 -0.595 1 93.62 83 LEU B O 1
ATOM 1522 N N . ALA B 1 84 ? -3.266 -9.016 0.398 1 92.5 84 ALA B N 1
ATOM 1523 C CA . ALA B 1 84 ? -3.609 -8.172 1.537 1 92.5 84 ALA B CA 1
ATOM 1524 C C . ALA B 1 84 ? -2.355 -7.66 2.242 1 92.5 84 ALA B C 1
ATOM 1526 O O . ALA B 1 84 ? -2.244 -6.469 2.543 1 92.5 84 ALA B O 1
ATOM 1527 N N . SER B 1 85 ? -1.443 -8.578 2.426 1 93.31 85 SER B N 1
ATOM 1528 C CA . SER B 1 85 ? -0.192 -8.227 3.09 1 93.31 85 SER B CA 1
ATOM 1529 C C . SER B 1 85 ? 0.595 -7.203 2.283 1 93.31 85 SER B C 1
ATOM 1531 O O . SER B 1 85 ? 1.188 -6.281 2.85 1 93.31 85 SER B O 1
ATOM 1533 N N . ALA B 1 86 ? 0.605 -7.398 1.041 1 93.69 86 ALA B N 1
ATOM 1534 C CA . ALA B 1 86 ? 1.309 -6.465 0.168 1 93.69 86 ALA B CA 1
ATOM 1535 C C . ALA B 1 86 ? 0.669 -5.078 0.22 1 93.69 86 ALA B C 1
ATOM 1537 O O . ALA B 1 86 ? 1.366 -4.07 0.345 1 93.69 86 ALA B O 1
ATOM 1538 N N . MET B 1 87 ? -0.672 -5.008 0.184 1 93.56 87 MET B N 1
ATOM 1539 C CA . MET B 1 87 ? -1.355 -3.717 0.256 1 93.56 87 MET B CA 1
ATOM 1540 C C . MET B 1 87 ? -1.122 -3.051 1.607 1 93.56 87 MET B C 1
ATOM 1542 O O . MET B 1 87 ? -0.923 -1.838 1.681 1 93.56 87 MET B O 1
ATOM 1546 N N . MET B 1 88 ? -1.04 -3.777 2.666 1 93.94 88 MET B N 1
ATOM 1547 C CA . MET B 1 88 ? -0.765 -3.229 3.99 1 93.94 88 MET B CA 1
ATOM 1548 C C . MET B 1 88 ? 0.658 -2.684 4.07 1 93.94 88 MET B C 1
ATOM 1550 O O . MET B 1 88 ? 0.91 -1.689 4.754 1 93.94 88 MET B O 1
ATOM 1554 N N . THR B 1 89 ? 1.545 -3.326 3.371 1 93.25 89 THR B N 1
ATOM 1555 C CA . THR B 1 89 ? 2.926 -2.857 3.344 1 93.25 89 THR B CA 1
ATOM 1556 C C . THR B 1 89 ? 3.021 -1.494 2.666 1 93.25 89 THR B C 1
ATOM 1558 O O . THR B 1 89 ? 3.701 -0.594 3.164 1 93.25 89 THR B O 1
ATOM 1561 N N . GLY B 1 90 ? 2.322 -1.416 1.513 1 94.12 90 GLY B N 1
ATOM 1562 C CA . GLY B 1 90 ? 2.297 -0.109 0.877 1 94.12 90 GLY B CA 1
ATOM 1563 C C . GLY B 1 90 ? 1.705 0.973 1.762 1 94.12 90 GLY B C 1
ATOM 1564 O O . GLY B 1 90 ? 2.246 2.078 1.845 1 94.12 90 GLY B O 1
ATOM 1565 N N . TYR B 1 91 ? 0.617 0.631 2.412 1 95.19 91 TYR B N 1
ATOM 1566 C CA . TYR B 1 91 ? -0.038 1.55 3.338 1 95.19 91 TYR B CA 1
ATOM 1567 C C . TYR B 1 91 ? 0.922 1.992 4.438 1 95.19 91 TYR B C 1
ATOM 1569 O O . TYR B 1 91 ? 1.006 3.182 4.754 1 95.19 91 TYR B O 1
ATOM 1577 N N . PHE B 1 92 ? 1.637 1.091 4.9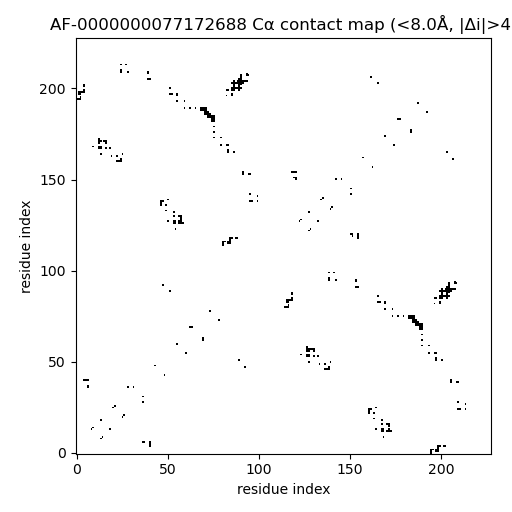38 1 93.19 92 PHE B N 1
ATOM 1578 C CA . PHE B 1 92 ? 2.623 1.332 5.984 1 93.19 92 PHE B CA 1
ATOM 1579 C C . PHE B 1 92 ? 3.732 2.248 5.48 1 93.19 92 PHE B C 1
ATOM 1581 O O . PHE B 1 92 ? 4.156 3.164 6.191 1 93.19 92 PHE B O 1
ATOM 1588 N N . LEU B 1 93 ? 4.219 2.012 4.281 1 94.19 93 LEU B N 1
ATOM 1589 C CA . LEU B 1 93 ? 5.305 2.809 3.725 1 94.19 93 LEU B CA 1
ATOM 1590 C C . LEU B 1 93 ? 4.891 4.27 3.588 1 94.19 93 LEU B C 1
ATOM 1592 O O . LEU B 1 93 ? 5.66 5.172 3.932 1 94.19 93 LEU B O 1
ATOM 1596 N N . ARG B 1 94 ? 3.646 4.469 3.135 1 95.19 94 ARG B N 1
ATOM 1597 C CA . ARG B 1 94 ? 3.176 5.844 3.008 1 95.19 94 ARG B CA 1
ATOM 1598 C C . ARG B 1 94 ? 3.016 6.496 4.375 1 95.19 94 ARG B C 1
ATOM 1600 O O . ARG B 1 94 ? 3.301 7.684 4.539 1 95.19 94 ARG B O 1
ATOM 1607 N N . ASN B 1 95 ? 2.549 5.695 5.328 1 95 95 ASN B N 1
ATOM 1608 C CA . ASN B 1 95 ? 2.404 6.199 6.691 1 95 95 ASN B CA 1
ATOM 1609 C C . ASN B 1 95 ? 3.75 6.621 7.277 1 95 95 ASN B C 1
ATOM 1611 O O . ASN B 1 95 ? 3.855 7.684 7.895 1 95 95 ASN B O 1
ATOM 1615 N N . VAL B 1 96 ? 4.727 5.848 7.062 1 93.5 96 VAL B N 1
ATOM 1616 C CA . VAL B 1 96 ? 6.066 6.148 7.551 1 93.5 96 VAL B CA 1
ATOM 1617 C C . VAL B 1 96 ? 6.621 7.371 6.824 1 93.5 96 VAL B C 1
ATOM 1619 O O . VAL B 1 96 ? 7.211 8.258 7.449 1 93.5 96 VAL B O 1
ATOM 1622 N N . GLU B 1 97 ? 6.461 7.387 5.57 1 94.88 97 GLU B N 1
ATOM 1623 C CA . GLU B 1 97 ? 6.914 8.523 4.773 1 94.88 97 GLU B CA 1
ATOM 1624 C C . GLU B 1 97 ? 6.289 9.828 5.266 1 94.88 97 GLU B C 1
ATOM 1626 O O . GLU B 1 97 ? 6.973 10.844 5.367 1 94.88 97 GLU B O 1
ATOM 1631 N N . GLN B 1 98 ? 5.004 9.773 5.504 1 94.31 98 GLN B N 1
ATOM 1632 C CA . GLN B 1 98 ? 4.293 10.945 6.008 1 94.31 98 GLN B CA 1
ATOM 1633 C C . GLN B 1 98 ? 4.867 11.398 7.348 1 94.31 98 GLN B C 1
ATOM 1635 O O . GLN B 1 98 ? 5.059 12.594 7.57 1 94.31 98 GLN B O 1
ATOM 1640 N N . ARG B 1 99 ? 5.117 10.477 8.234 1 93.56 99 ARG B N 1
ATOM 1641 C CA . ARG B 1 99 ? 5.68 10.805 9.539 1 93.56 99 ARG B CA 1
ATOM 1642 C C . ARG B 1 99 ? 7.074 11.414 9.398 1 93.56 99 ARG B C 1
ATOM 1644 O O . ARG B 1 99 ? 7.406 12.375 10.094 1 93.56 99 ARG B O 1
ATOM 1651 N N . MET B 1 100 ? 7.801 10.805 8.516 1 93.94 100 MET B N 1
ATOM 1652 C CA . MET B 1 100 ? 9.141 11.328 8.273 1 93.94 100 MET B CA 1
ATOM 1653 C C . MET B 1 100 ? 9.086 12.773 7.785 1 93.94 100 MET B C 1
ATOM 1655 O O . MET B 1 100 ? 9.859 13.609 8.242 1 93.94 100 MET B O 1
ATOM 1659 N N . GLU B 1 101 ? 8.156 12.992 6.859 1 93.75 101 GLU B N 1
ATOM 1660 C CA . GLU B 1 101 ? 7.992 14.344 6.32 1 93.75 101 GLU B CA 1
ATOM 1661 C C . GLU B 1 101 ? 7.574 15.328 7.41 1 93.75 101 GLU B C 1
ATOM 1663 O O . GLU B 1 101 ? 8.078 16.453 7.469 1 93.75 101 GLU B O 1
ATOM 1668 N N . LEU B 1 102 ? 6.645 14.969 8.227 1 92.88 102 LEU B N 1
ATOM 1669 C CA . LEU B 1 102 ? 6.148 15.836 9.289 1 92.88 102 LEU B CA 1
ATOM 1670 C C . LEU B 1 102 ? 7.254 16.141 10.297 1 92.88 102 LEU B C 1
ATOM 1672 O O . LEU B 1 102 ? 7.414 17.281 10.719 1 92.88 102 LEU B O 1
ATOM 1676 N N . GLU B 1 103 ? 7.98 15.156 10.664 1 91.94 103 GLU B N 1
ATOM 1677 C CA . GLU B 1 103 ? 9.094 15.375 11.578 1 91.94 103 GLU B CA 1
ATOM 1678 C C . GLU B 1 103 ? 10.141 16.297 10.969 1 91.94 103 GLU B C 1
ATOM 1680 O O . GLU B 1 103 ? 10.711 17.141 11.656 1 91.94 103 GLU B O 1
ATOM 1685 N N . GLY B 1 104 ? 10.344 16.078 9.719 1 90.31 104 GLY B N 1
ATOM 1686 C CA . GLY B 1 104 ? 11.273 16.969 9.031 1 90.31 104 GLY B CA 1
ATOM 1687 C C . GLY B 1 104 ? 10.828 18.422 9.047 1 90.31 104 GLY B C 1
ATOM 1688 O O . GLY B 1 104 ? 11.633 19.312 9.305 1 90.31 104 GLY B O 1
ATOM 1689 N N . ARG B 1 105 ? 9.578 18.562 8.805 1 91 105 ARG B N 1
ATOM 1690 C CA . ARG B 1 105 ? 9.031 19.922 8.812 1 91 105 ARG B CA 1
ATOM 1691 C C . ARG B 1 105 ? 9.078 20.516 10.211 1 91 105 ARG B C 1
ATOM 1693 O O . ARG B 1 105 ? 9.375 21.703 10.367 1 91 105 ARG B O 1
ATOM 1700 N N . LEU B 1 106 ? 8.75 19.812 11.133 1 92.12 106 LEU B N 1
ATOM 1701 C CA . LEU B 1 106 ? 8.75 20.297 12.508 1 92.12 106 LEU B CA 1
ATOM 1702 C C . LEU B 1 106 ? 10.164 20.609 12.977 1 92.12 106 LEU B C 1
ATOM 1704 O O . LEU B 1 106 ? 10.383 21.625 13.648 1 92.12 106 LEU B O 1
ATOM 1708 N N . ASN B 1 107 ? 11.102 19.781 12.617 1 91.56 107 ASN B N 1
ATOM 1709 C CA . ASN B 1 107 ? 12.492 20.047 12.977 1 91.56 107 ASN B CA 1
ATOM 1710 C C . ASN B 1 107 ? 13.031 21.281 12.273 1 91.56 107 ASN B C 1
ATOM 1712 O O . ASN B 1 107 ? 13.797 22.047 12.859 1 91.56 107 ASN B O 1
ATOM 1716 N N . ALA B 1 108 ? 12.664 21.5 11.086 1 88.19 108 ALA B N 1
ATOM 1717 C CA . ALA B 1 108 ? 13.07 22.688 10.336 1 88.19 108 ALA B CA 1
ATOM 1718 C C . ALA B 1 108 ? 12.461 23.953 10.93 1 88.19 108 ALA B C 1
ATOM 1720 O O . ALA B 1 108 ? 13.094 25.016 10.953 1 88.19 108 ALA B O 1
ATOM 1721 N N . ALA B 1 109 ? 11.266 23.812 11.352 1 89 109 ALA B N 1
ATOM 1722 C CA . ALA B 1 109 ? 10.57 24.938 11.961 1 89 109 ALA B CA 1
ATOM 1723 C C . ALA B 1 109 ? 11.156 25.281 13.328 1 89 109 ALA B C 1
ATOM 1725 O O . ALA B 1 109 ? 11.266 26.453 13.695 1 89 109 ALA B O 1
ATOM 1726 N N . LEU B 1 110 ? 11.578 24.312 13.984 1 87.81 110 LEU B N 1
ATOM 1727 C CA . LEU B 1 110 ? 12.125 24.516 15.32 1 87.81 110 LEU B CA 1
ATOM 1728 C C . LEU B 1 110 ? 13.594 24.906 15.25 1 87.81 110 LEU B C 1
ATOM 1730 O O . LEU B 1 110 ? 14.102 25.594 16.125 1 87.81 110 LEU B O 1
ATOM 1734 N N . GLY B 1 111 ? 14.359 24.328 14.406 1 71.94 111 GLY B N 1
ATOM 1735 C CA . GLY B 1 111 ? 15.766 24.672 14.281 1 71.94 111 GLY B CA 1
ATOM 1736 C C . GLY B 1 111 ? 16 25.969 13.531 1 71.94 111 GLY B C 1
ATOM 1737 O O . GLY B 1 111 ? 17.141 26.422 13.383 1 71.94 111 GLY B O 1
ATOM 1738 N N . GLY B 1 112 ? 15.211 26.531 12.703 1 58.75 112 GLY B N 1
ATOM 1739 C CA . GLY B 1 112 ? 15.406 27.844 12.117 1 58.75 112 GLY B CA 1
ATOM 1740 C C . GLY B 1 112 ? 15.641 28.938 13.156 1 58.75 112 GLY B C 1
ATOM 1741 O O . GLY B 1 112 ? 15.852 30.094 12.812 1 58.75 112 GLY B O 1
ATOM 1742 N N . GLU B 1 113 ? 15.352 28.828 14.391 1 47.19 113 GLU B N 1
ATOM 1743 C CA . GLU B 1 113 ? 15.672 29.953 15.266 1 47.19 113 GLU B CA 1
ATOM 1744 C C . GLU B 1 113 ? 17.188 30.062 15.492 1 47.19 113 GLU B C 1
ATOM 1746 O O . GLU B 1 113 ? 17.656 31.031 16.094 1 47.19 113 GLU B O 1
ATOM 1751 N N . ASP B 1 114 ? 18.062 29.25 15.164 1 39.03 114 ASP B N 1
ATOM 1752 C CA . ASP B 1 114 ? 19.359 29.891 15.328 1 39.03 114 ASP B CA 1
ATOM 1753 C C . ASP B 1 114 ? 19.703 30.766 14.117 1 39.03 114 ASP B C 1
ATOM 1755 O O . ASP B 1 114 ? 19.391 30.391 12.984 1 39.03 114 ASP B O 1
#

Sequence (228 aa):
MLVPFDPSQFESESATGERPQDNKLVHYLRMQSPELLSQIAQSVTPEVHQMIAGNIQGLMGSLPSNQFNVQVSTNRDNLSALLASAMMTGYFLRNVEQRMELEGRLNAALGGEDMLVPFDPSQFESESATGERPQDNKLVHYLRMQSPELLSQIAQSVTPEVHQMIAGNIQGLMGSLPSNQFNVQVSTNRDNLSALLASAMMTGYFLRNVEQRMELEGRLNAALGGED

Foldseek 3Di:
DPPQPQVVCVVVVCPPDVNVVPDVVVVVSVPDDSVVVVVVSPPDDPVVVVVLVVVVCVVCVVPPDPVDPDDDDDDPVVVVVVVVVSVVVSVVVVVVVVVVVVVVVVCCVVPVPD/DPPQPQVVCVVVVCPPDVNVVPDVVVVVSVPDDSVVVVVVSPPDDPVVVVVLVVVVCVVCVVPPDPVDPDDDDDDPVVVVVVVVVSVVVSVVVVVVVVVVVVVVVVCCVVPVPD

Solvent-accessible surface area (backbone atoms only — not comparable to full-atom values): 12732 Å² total; per-residue (Å²): 123,74,52,67,65,48,66,61,50,53,55,50,30,33,53,72,52,88,49,66,86,82,31,65,65,60,54,52,56,68,72,47,54,73,66,57,52,50,52,58,60,62,63,67,50,70,60,54,52,50,51,51,52,38,41,45,46,38,71,50,55,83,50,73,61,89,83,47,89,47,72,45,78,43,36,58,68,59,49,48,35,51,43,51,27,28,18,46,43,18,24,42,52,40,52,49,51,50,51,52,50,50,51,49,49,51,48,51,64,62,58,60,74,112,122,76,52,67,63,47,68,61,50,52,54,50,30,30,53,73,54,88,49,65,86,80,32,65,64,59,54,53,56,68,72,47,52,72,68,57,53,50,52,58,62,62,64,68,51,69,59,54,52,51,49,51,53,37,42,47,48,38,71,50,56,82,51,74,61,90,83,48,89,46,72,46,77,42,37,59,68,57,49,49,35,50,44,50,28,28,18,46,43,18,25,42,51,41,52,50,51,52,50,52,51,51,51,49,50,50,49,53,65,62,58,60,73,112

Secondary structure (DSSP, 8-state):
------HHHHHHHTTSS---TT-HHHHHHHHS-HHHHHHHHT---HHHHHHHHHHHHHHHTTS--TTS--EEEEEHHHHHHHHHHHHHHHHHHHHHHHHHHHHHHHHHHHHTT-/------HHHHHHHHHHS---TT-HHHHHHHHS-HHHHHHHHT---HHHHHHHHHHHHHHHTTS--TTS--EEEEEHHHHHHHHHHHHHHHHHHHHHHHHHHHHHHHHHHHHTT-

Radius of gyration: 18.76 Å; Cα contacts (8 Å, |Δi|>4): 216; chains: 2; bounding box: 44×56×36 Å

InterPro domains:
  IPR008479 Protein of unknown function DUF760 [PF05542] (25-104)